Protein AF-A0A937VHX8-F1 (afdb_monomer)

Mean predicted aligned error: 10.2 Å

Sequence (309 aa):
MTTREVDSMDATPPLPEAQTERWYAAIAGRHSRRSFQERPLTPQERDAMAAHCRTFRPFPAVRTVLLPEAPESLFAHRRDDRPTMSAVGRAYMGIMGSYGRVTGAPAALAFAGLVAPGAADARPDATDPGADSSDTSRQSAPRPDGSDFAIEELIGYVGEAAVLEATALGLDTCWVAGFFSPGLTESLIGAGTGETVFAVSPLGHAADALSGKEKYVFQMGRPKKRLKLEHMALGLLNKDWPHWAVDGIRAVQTAPSATNRQPWRFRLDGDTVVLASNGPDSYGVSKRIDCGIAMLHFELGVRRAGRAG

Nearest PDB structures (foldseek):
  3to0-assembly1_A  TM=5.836E-01  e=1.567E-05  Mus musculus
  3tnz-assembly1_B  TM=5.425E-01  e=9.244E-06  Mus musculus
  5yak-assembly2_B  TM=6.053E-01  e=6.792E-05  Homo sapiens
  5yak-assembly3_E  TM=5.932E-01  e=5.696E-05  Homo sapiens
  1v5z-assembly1_A  TM=5.467E-01  e=3.360E-05  Aliivibrio fischeri

Foldseek 3Di:
DDDDDFADPVQFDFDPPVLLVLLLVLLVQADAFQAFALDFDDPVLQVLLQCLQVPVPRFPFKGKDKFSADDPQQQDDDPVCVVVAAPQRVVVVVVCVLVDGRPSQGIKIWIKGFADPPCVVVLPDLHDPPPQPPPPPPPPDQDPRRHNADRLLQSLQSVLSSSSSLSSVVKYKHKAQQGGDFVVVCVSRVPDVRMTTRIMMRIHHHDDDDDPVNVVSVVVVPDLDFDDLCQQEPCPVPDPDDPLQSQLSVLLRSFDFVVSPSQWHWYDDPPDIHIDGHDGAGSSRDRSSSNSRSVNSSQSRNVVVVDDD

Secondary structure (DSSP, 8-state):
--------GGGSPPPPHHHHHHHHHHHHH--B--BB-S-PPPHHHHHHHHHHHHH--S-TTEEEEEESS--HHHH---GGGTTTS-HHHHHHHHHHHHH---BS-SEEEEEEEE--TTTGGGS--TT-TT-----TT--PPPPTT---S-HHHHHHHHHHHHHHHHHHTT-EE--BSSSS-HHHHHHHTT--TTEEEEEEEEEEPBPSS--HHHHHHHHSSPP--PPPHHHHBTTTTTS---HHHHHHHHHHTT---GGG---EEEEEETTEEEEEE-S--BTTB-HHHHHHHHHHHHHHHHHHTT---

pLDDT: mean 78.45, std 21.73, range [27.62, 98.81]

Solvent-accessible surface area (backbone atoms only — not comparable to full-atom values): 17796 Å² total; per-residue (Å²): 137,82,82,76,83,76,89,71,75,78,80,54,78,79,75,52,66,73,57,36,54,47,37,50,61,15,58,80,73,57,57,82,48,43,49,26,34,81,48,73,71,52,69,69,59,47,50,52,51,44,47,47,36,70,68,67,58,82,46,87,49,41,49,47,44,70,35,82,66,39,60,70,62,43,51,48,73,58,85,79,54,57,85,80,45,27,76,61,46,54,55,49,51,60,52,39,70,75,70,58,70,69,41,45,37,27,17,26,38,39,28,29,32,61,43,61,89,77,50,76,81,58,57,68,52,70,70,59,92,76,77,72,78,77,63,87,74,66,76,70,72,84,43,99,69,74,55,92,68,55,67,46,23,50,40,16,29,56,42,42,52,52,52,28,49,36,30,59,74,69,32,36,31,27,93,38,59,73,60,55,40,49,71,61,49,31,60,75,70,64,55,55,93,50,42,45,59,64,33,35,24,49,30,32,46,58,41,82,78,53,61,76,69,49,41,52,55,54,70,68,41,72,76,84,78,60,72,54,68,66,75,32,26,62,53,53,89,80,44,92,69,56,67,38,59,53,38,8,53,58,42,29,53,73,51,73,36,75,95,65,63,66,40,56,34,35,38,76,56,89,95,44,78,45,82,43,80,53,83,78,67,55,80,81,37,61,58,45,26,36,44,12,30,33,50,46,32,22,50,34,22,21,43,74,59,73,42,84,125

Radius of gyration: 19.19 Å; Cα contacts (8 Å, |Δi|>4): 488; chains: 1; bounding box: 52×52×53 Å

Structure (mmCIF, N/CA/C/O backbone):
data_AF-A0A937VHX8-F1
#
_entry.id   AF-A0A937VHX8-F1
#
loop_
_atom_site.group_PDB
_atom_site.id
_atom_site.type_symbol
_atom_site.label_atom_id
_atom_site.label_alt_id
_atom_site.label_comp_id
_atom_site.label_asym_id
_atom_site.label_entity_id
_atom_site.label_seq_id
_atom_site.pdbx_PDB_ins_code
_atom_site.Cartn_x
_atom_site.Cartn_y
_atom_site.Cartn_z
_atom_site.occupancy
_atom_site.B_iso_or_equiv
_atom_site.auth_seq_id
_atom_site.auth_comp_id
_atom_site.auth_asym_id
_atom_site.auth_atom_id
_atom_site.pdbx_PDB_model_num
ATOM 1 N N . MET A 1 1 ? 31.302 -21.077 -6.907 1.00 33.97 1 MET A N 1
ATOM 2 C CA . MET A 1 1 ? 30.392 -20.171 -7.636 1.00 33.97 1 MET A CA 1
ATOM 3 C C . MET A 1 1 ? 28.991 -20.711 -7.424 1.00 33.97 1 MET A C 1
ATOM 5 O O . MET A 1 1 ? 28.597 -21.643 -8.104 1.00 33.97 1 MET A O 1
ATOM 9 N N . THR A 1 2 ? 28.309 -20.243 -6.385 1.00 29.09 2 THR A N 1
ATOM 10 C CA . THR A 1 2 ? 26.926 -20.621 -6.082 1.00 29.09 2 THR A CA 1
ATOM 11 C C . THR A 1 2 ? 26.018 -19.658 -6.832 1.00 29.09 2 THR A C 1
ATOM 13 O O . THR A 1 2 ? 25.990 -18.463 -6.541 1.00 29.09 2 THR A O 1
ATOM 16 N N . THR A 1 3 ? 25.347 -20.171 -7.856 1.00 29.20 3 THR A N 1
ATOM 17 C CA . THR A 1 3 ? 24.220 -19.533 -8.536 1.00 29.20 3 THR A CA 1
ATOM 18 C C . THR A 1 3 ? 23.161 -19.212 -7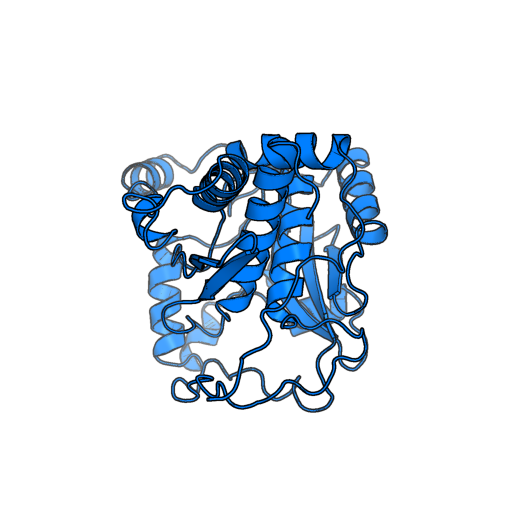.482 1.00 29.20 3 THR A C 1
ATOM 20 O O . THR A 1 3 ? 22.615 -20.118 -6.861 1.00 29.20 3 THR A O 1
ATOM 23 N N . ARG A 1 4 ? 22.923 -17.922 -7.219 1.00 30.38 4 ARG A N 1
ATOM 24 C CA . ARG A 1 4 ? 21.720 -17.481 -6.507 1.00 30.38 4 ARG A CA 1
ATOM 25 C C . ARG A 1 4 ? 20.572 -17.614 -7.500 1.00 30.38 4 ARG A C 1
ATOM 27 O O . ARG A 1 4 ? 20.628 -16.974 -8.549 1.00 30.38 4 ARG A O 1
ATOM 34 N N . GLU A 1 5 ? 19.605 -18.473 -7.197 1.00 29.34 5 GLU A N 1
ATOM 35 C CA . GLU A 1 5 ? 18.305 -18.445 -7.864 1.00 29.34 5 GLU A CA 1
ATOM 36 C C . GLU A 1 5 ? 17.735 -17.030 -7.748 1.00 29.34 5 GLU A C 1
ATOM 38 O O . GLU A 1 5 ? 17.866 -16.364 -6.720 1.00 29.34 5 GLU A O 1
ATOM 43 N N . VAL A 1 6 ? 17.244 -16.531 -8.875 1.00 41.12 6 VAL A N 1
ATOM 44 C CA . VAL A 1 6 ? 16.640 -15.212 -8.996 1.00 41.12 6 VAL A CA 1
ATOM 45 C C . VAL A 1 6 ? 15.144 -15.444 -8.856 1.00 41.12 6 VAL A C 1
ATOM 47 O O . VAL A 1 6 ? 14.545 -16.060 -9.734 1.00 41.12 6 VAL A O 1
ATOM 50 N N . ASP A 1 7 ? 14.576 -15.006 -7.735 1.00 45.84 7 ASP A N 1
ATOM 51 C CA . ASP A 1 7 ? 13.170 -15.225 -7.392 1.00 45.84 7 ASP A CA 1
ATOM 52 C C . ASP A 1 7 ? 12.254 -14.550 -8.432 1.00 45.84 7 ASP A C 1
ATOM 54 O O . ASP A 1 7 ? 12.391 -13.355 -8.715 1.00 45.84 7 ASP A O 1
ATOM 58 N N . SER A 1 8 ? 11.340 -15.322 -9.032 1.00 45.34 8 SER A N 1
ATOM 59 C CA . SER A 1 8 ? 10.423 -14.852 -10.080 1.00 45.34 8 SER A CA 1
ATOM 60 C C . SER A 1 8 ? 9.069 -14.422 -9.501 1.00 45.34 8 SER A C 1
ATOM 62 O O . SER A 1 8 ? 8.510 -15.086 -8.630 1.00 45.34 8 SER A O 1
ATOM 64 N N . MET A 1 9 ? 8.491 -13.337 -10.029 1.00 51.25 9 MET A N 1
ATOM 65 C CA . MET A 1 9 ? 7.124 -12.885 -9.715 1.00 51.25 9 MET A CA 1
ATOM 66 C C . MET A 1 9 ? 6.019 -13.720 -10.394 1.00 51.25 9 MET A C 1
ATOM 68 O O . MET A 1 9 ? 4.837 -13.424 -10.205 1.00 51.25 9 MET A O 1
ATOM 72 N N . ASP A 1 10 ? 6.369 -14.791 -11.117 1.00 48.59 10 ASP A N 1
ATOM 73 C CA . ASP A 1 10 ? 5.436 -15.649 -11.874 1.00 48.59 10 ASP A CA 1
ATOM 74 C C . ASP A 1 10 ? 4.334 -16.324 -11.024 1.00 48.59 10 ASP A C 1
ATOM 76 O O . ASP A 1 10 ? 3.374 -16.867 -11.570 1.00 48.59 10 ASP A O 1
ATOM 80 N N . ALA A 1 11 ? 4.429 -16.287 -9.690 1.00 46.34 11 ALA A N 1
ATOM 81 C CA . ALA A 1 11 ? 3.492 -16.944 -8.776 1.00 46.34 11 ALA A CA 1
ATOM 82 C C . ALA A 1 11 ? 2.259 -16.103 -8.369 1.00 46.34 11 ALA A C 1
ATOM 84 O O . ALA A 1 11 ? 1.382 -16.617 -7.672 1.00 46.34 11 ALA A O 1
ATOM 85 N N . THR A 1 12 ? 2.155 -14.829 -8.772 1.00 55.34 12 THR A N 1
ATOM 86 C CA . THR A 1 12 ? 0.995 -13.984 -8.414 1.00 55.34 12 THR A CA 1
ATOM 87 C C . THR A 1 12 ? -0.114 -14.125 -9.465 1.00 55.34 12 THR A C 1
ATOM 89 O O . THR A 1 12 ? 0.153 -13.898 -10.648 1.00 55.34 12 THR A O 1
ATOM 92 N N . PRO A 1 13 ? -1.371 -14.459 -9.096 1.00 57.22 13 PRO A N 1
ATOM 93 C CA . PRO A 1 13 ? -2.465 -14.501 -10.063 1.00 57.22 13 PRO A CA 1
ATOM 94 C C . PRO A 1 13 ? -2.593 -13.143 -10.772 1.00 57.22 13 PRO A C 1
ATOM 96 O O . PRO A 1 13 ? -2.468 -12.102 -10.119 1.00 57.22 13 PRO A O 1
ATOM 99 N N . PRO A 1 14 ? -2.820 -13.122 -12.098 1.00 67.44 14 PRO A N 1
ATOM 100 C CA . PRO A 1 14 ? -2.720 -11.893 -12.866 1.00 67.44 14 PRO A CA 1
ATOM 101 C C . PRO A 1 14 ? -3.737 -10.855 -12.386 1.00 67.44 14 PRO A C 1
ATOM 103 O O . PRO A 1 14 ? -4.936 -11.133 -12.319 1.00 67.44 14 PRO A O 1
ATOM 106 N N . LEU A 1 15 ? -3.258 -9.644 -12.084 1.00 82.81 15 LEU A N 1
ATOM 107 C CA . LEU A 1 15 ? -4.126 -8.498 -11.817 1.00 82.81 15 LEU A CA 1
ATOM 108 C C . LEU A 1 15 ? -5.018 -8.239 -13.046 1.00 82.81 15 LEU A C 1
ATOM 110 O O . LEU A 1 15 ? -4.479 -8.107 -14.150 1.00 82.81 15 LEU A O 1
ATOM 114 N N . PRO A 1 16 ? -6.355 -8.158 -12.889 1.00 86.50 16 PRO A N 1
ATOM 115 C CA . PRO A 1 16 ? -7.245 -7.819 -13.994 1.00 86.50 16 PRO A CA 1
ATOM 116 C C . PRO A 1 16 ? -6.880 -6.462 -14.602 1.00 86.50 16 PRO A C 1
ATOM 118 O O . PRO A 1 16 ? -6.621 -5.513 -13.865 1.00 86.50 16 PRO A O 1
ATOM 121 N N . GLU A 1 17 ? -6.938 -6.333 -15.928 1.00 87.94 17 GLU A N 1
ATOM 122 C CA . GLU A 1 17 ? -6.538 -5.110 -16.646 1.00 87.94 17 GLU A CA 1
ATOM 123 C C . GLU A 1 17 ? -7.247 -3.852 -16.118 1.00 87.94 17 GLU A C 1
ATOM 125 O O . GLU A 1 17 ? -6.605 -2.848 -15.815 1.00 87.94 17 GLU A O 1
ATOM 130 N N . ALA A 1 18 ? -8.563 -3.927 -15.895 1.00 89.94 18 ALA A N 1
ATOM 131 C CA . ALA A 1 18 ? -9.333 -2.819 -15.330 1.00 89.94 18 ALA A CA 1
ATOM 132 C C . ALA A 1 18 ? -8.849 -2.406 -13.924 1.00 89.94 18 ALA A C 1
ATOM 134 O O . ALA A 1 18 ? -8.887 -1.226 -13.572 1.00 89.94 18 ALA A O 1
ATOM 135 N N . GLN A 1 19 ? -8.382 -3.368 -13.122 1.00 92.56 19 GLN A N 1
ATOM 136 C CA . GLN A 1 19 ? -7.814 -3.111 -11.800 1.00 92.56 19 GLN A CA 1
ATOM 137 C C . GLN A 1 19 ? -6.429 -2.467 -11.918 1.00 92.56 19 GLN A C 1
ATOM 139 O O . GLN A 1 19 ? -6.148 -1.494 -11.217 1.00 92.56 19 GLN A O 1
ATOM 144 N N . THR A 1 20 ? -5.591 -2.974 -12.828 1.00 93.69 20 THR A N 1
ATOM 145 C CA . THR A 1 20 ? -4.276 -2.403 -13.140 1.00 93.69 20 THR A CA 1
ATOM 146 C C . THR A 1 20 ? -4.399 -0.943 -13.551 1.00 93.69 20 THR A C 1
ATOM 148 O O . THR A 1 20 ? -3.732 -0.095 -12.966 1.00 93.69 20 THR A O 1
ATOM 151 N N . GLU A 1 21 ? -5.282 -0.629 -14.497 1.00 94.38 21 GLU A N 1
ATOM 152 C CA . GLU A 1 21 ? -5.490 0.738 -14.977 1.00 94.38 21 GLU A CA 1
ATOM 153 C C . GLU A 1 21 ? -5.967 1.669 -13.857 1.00 94.38 21 GLU A C 1
ATOM 155 O O . GLU A 1 21 ? -5.430 2.768 -13.681 1.00 94.38 21 GLU A O 1
ATOM 160 N N . ARG A 1 22 ? -6.924 1.209 -13.038 1.00 96.31 22 ARG A N 1
ATOM 161 C CA . ARG A 1 22 ? -7.449 1.983 -11.907 1.00 96.31 22 ARG A CA 1
ATOM 162 C C . ARG A 1 22 ? -6.367 2.290 -10.869 1.00 96.31 22 ARG A C 1
ATOM 164 O O . ARG A 1 22 ? -6.239 3.438 -10.444 1.00 96.31 22 ARG A O 1
ATOM 171 N N . TRP A 1 23 ? -5.577 1.295 -10.465 1.00 97.62 23 TRP A N 1
ATOM 172 C CA . TRP A 1 23 ? -4.503 1.495 -9.487 1.00 97.62 23 TRP A CA 1
ATOM 173 C C . TRP A 1 23 ? -3.323 2.275 -10.049 1.00 97.62 23 TRP A C 1
ATOM 175 O O . TRP A 1 23 ? -2.788 3.133 -9.351 1.00 97.62 23 TRP A O 1
ATOM 185 N N . TYR A 1 24 ? -2.950 2.049 -11.309 1.00 96.81 24 TYR A N 1
ATOM 186 C CA . TYR A 1 24 ? -1.899 2.825 -11.956 1.00 96.81 24 TYR A CA 1
ATOM 187 C C . TYR A 1 24 ? -2.269 4.313 -12.019 1.00 96.81 24 TYR A C 1
ATOM 189 O O . TYR A 1 24 ? -1.451 5.167 -11.678 1.00 96.81 24 TYR A O 1
ATOM 197 N N . ALA A 1 25 ? -3.517 4.643 -12.373 1.00 96.44 25 ALA A N 1
ATOM 198 C CA . ALA A 1 25 ? -4.006 6.021 -12.340 1.00 96.44 25 ALA A CA 1
ATOM 199 C C . ALA A 1 25 ? -3.971 6.621 -10.919 1.00 96.44 25 ALA A C 1
ATOM 201 O O . ALA A 1 25 ? -3.610 7.788 -10.742 1.00 96.44 25 ALA A O 1
ATOM 202 N N . ALA A 1 26 ? -4.279 5.818 -9.896 1.00 97.25 26 ALA A N 1
ATOM 203 C CA . ALA A 1 26 ? -4.266 6.246 -8.499 1.00 97.25 26 ALA A CA 1
ATOM 204 C C . ALA A 1 26 ? -2.861 6.614 -7.978 1.00 97.25 26 ALA A C 1
ATOM 206 O O . ALA A 1 26 ? -2.750 7.458 -7.087 1.00 97.25 26 ALA A O 1
ATOM 207 N N . ILE A 1 27 ? -1.779 6.072 -8.561 1.00 96.25 27 ILE A N 1
ATOM 208 C CA . ILE A 1 27 ? -0.388 6.385 -8.169 1.00 96.25 27 ILE A CA 1
ATOM 209 C C . ILE A 1 27 ? -0.135 7.901 -8.131 1.00 96.25 27 ILE A C 1
ATOM 211 O O . ILE A 1 27 ? 0.526 8.395 -7.214 1.00 96.25 27 ILE A O 1
ATOM 215 N N . ALA A 1 28 ? -0.662 8.645 -9.110 1.00 91.25 28 ALA A N 1
ATOM 216 C CA . ALA A 1 28 ? -0.456 10.088 -9.219 1.00 91.25 28 ALA A CA 1
ATOM 217 C C . ALA A 1 28 ? -1.171 10.882 -8.111 1.00 91.25 28 ALA A C 1
ATOM 219 O O . ALA A 1 28 ? -0.640 11.892 -7.650 1.00 91.25 28 ALA A O 1
ATOM 220 N N . GLY A 1 29 ? -2.347 10.418 -7.674 1.00 88.31 29 GLY A N 1
ATOM 221 C CA . GLY A 1 29 ? -3.139 11.042 -6.608 1.00 88.31 29 GLY A CA 1
ATOM 222 C C . GLY A 1 29 ? -2.737 10.604 -5.198 1.00 88.31 29 GLY A C 1
ATOM 223 O O . GLY A 1 29 ? -3.117 11.244 -4.216 1.00 88.31 29 GLY A O 1
ATOM 224 N N . ARG A 1 30 ? -1.948 9.531 -5.066 1.00 93.56 30 ARG A N 1
ATOM 225 C CA . ARG A 1 30 ? -1.566 8.987 -3.762 1.00 93.56 30 ARG A CA 1
ATOM 226 C C . ARG A 1 30 ? -0.614 9.943 -3.046 1.00 93.56 30 ARG A C 1
ATOM 228 O O . ARG A 1 30 ? 0.541 10.151 -3.440 1.00 93.56 30 ARG A O 1
ATOM 235 N N . HIS A 1 31 ? -1.035 10.445 -1.890 1.00 89.56 31 HIS A N 1
ATOM 236 C CA . HIS A 1 31 ? -0.209 11.253 -0.997 1.00 89.56 31 HIS A CA 1
ATOM 237 C C . HIS A 1 31 ? -0.334 10.780 0.449 1.00 89.56 31 HIS A C 1
ATOM 239 O O . HIS A 1 31 ? -1.376 10.314 0.879 1.00 89.56 31 HIS A O 1
ATOM 245 N N . SER A 1 32 ? 0.752 10.903 1.217 1.00 90.56 32 SER A N 1
ATOM 246 C CA . SER A 1 32 ? 0.717 10.587 2.649 1.00 90.56 32 SER A CA 1
ATOM 247 C C . SER A 1 32 ? 0.035 11.733 3.397 1.00 90.56 32 SER A C 1
ATOM 249 O O . SER A 1 32 ? 0.613 12.822 3.472 1.00 90.56 32 SER A O 1
ATOM 251 N N . ARG A 1 33 ? -1.157 11.493 3.946 1.00 90.44 33 ARG A N 1
ATOM 252 C CA . ARG A 1 33 ? -1.920 12.444 4.767 1.00 90.44 33 ARG A CA 1
ATOM 253 C C . ARG A 1 33 ? -2.045 11.923 6.190 1.00 90.44 33 ARG A C 1
ATOM 255 O O . ARG A 1 33 ? -2.240 10.736 6.417 1.00 90.44 33 ARG A O 1
ATOM 262 N N . ARG A 1 34 ? -1.885 12.817 7.162 1.00 89.31 34 ARG A N 1
ATOM 263 C CA . ARG A 1 34 ? -1.928 12.472 8.592 1.00 89.31 34 ARG A CA 1
ATOM 264 C C . ARG A 1 34 ? -3.022 13.213 9.354 1.00 89.31 34 ARG A C 1
ATOM 266 O O . ARG A 1 34 ? -3.289 12.866 10.493 1.00 89.31 34 ARG A O 1
ATOM 273 N N . SER A 1 35 ? -3.689 14.170 8.721 1.00 89.31 35 SER A N 1
ATOM 274 C CA . SER A 1 35 ? -4.803 14.908 9.312 1.00 89.31 35 SER A CA 1
ATOM 275 C C . SER A 1 35 ? -6.051 14.655 8.488 1.00 89.31 35 SER A C 1
ATOM 277 O O . SER A 1 35 ? -6.055 14.907 7.281 1.00 89.31 35 SER A O 1
ATOM 279 N N . PHE A 1 36 ? -7.083 14.151 9.147 1.00 92.31 36 PHE A N 1
ATOM 280 C CA . PHE A 1 36 ? -8.319 13.693 8.534 1.00 92.31 36 PHE A CA 1
ATOM 281 C C . PHE A 1 36 ? -9.511 14.465 9.087 1.00 92.31 36 PHE A C 1
ATOM 283 O O . PHE A 1 36 ? -9.458 15.023 10.182 1.00 92.31 36 PHE A O 1
ATOM 290 N N . GLN A 1 37 ? -10.567 14.527 8.289 1.00 93.06 37 GLN A N 1
ATOM 291 C CA . GLN A 1 37 ? -11.879 14.965 8.726 1.00 93.06 37 GLN A CA 1
ATOM 292 C C . GLN A 1 37 ? -12.440 13.884 9.650 1.00 93.06 37 GLN A C 1
ATOM 294 O O . GLN A 1 37 ? -12.479 12.716 9.264 1.00 93.06 37 GLN A O 1
ATOM 299 N N . GLU A 1 38 ? -12.942 14.277 10.819 1.00 89.06 38 GLU A N 1
ATOM 300 C CA . GLU A 1 38 ? -13.616 13.390 11.782 1.00 89.06 38 GLU A CA 1
ATOM 301 C C . GLU A 1 38 ? -15.025 12.984 11.304 1.00 89.06 38 GLU A C 1
ATOM 303 O O . GLU A 1 38 ? -15.996 12.974 12.059 1.00 89.06 38 GLU A O 1
ATOM 308 N N . ARG A 1 39 ? -15.162 12.676 10.011 1.00 93.19 39 ARG A N 1
ATOM 309 C CA . ARG A 1 39 ? -16.389 12.156 9.413 1.00 93.19 39 ARG A CA 1
ATOM 310 C C . ARG A 1 39 ? -16.227 10.660 9.149 1.00 93.19 39 ARG A C 1
ATOM 312 O O . ARG A 1 39 ? -15.223 10.274 8.553 1.00 93.19 39 ARG A O 1
ATOM 319 N N . PRO A 1 40 ? -17.199 9.813 9.518 1.00 95.00 40 PRO A N 1
ATOM 320 C CA . PRO A 1 40 ? -17.159 8.399 9.170 1.00 95.00 40 PRO A CA 1
ATOM 321 C C . PRO A 1 40 ? -17.064 8.170 7.657 1.00 95.00 40 PRO A C 1
ATOM 323 O O . PRO A 1 40 ? -17.546 8.982 6.859 1.00 95.00 40 PRO A O 1
ATOM 326 N N . LEU A 1 41 ? -16.505 7.022 7.267 1.00 97.50 41 LEU A N 1
ATOM 327 C CA . LEU A 1 41 ? -16.622 6.539 5.893 1.00 97.50 41 LEU A CA 1
ATOM 328 C C . LEU A 1 41 ? -18.098 6.322 5.548 1.00 97.50 41 LEU A C 1
ATOM 330 O O . LEU A 1 41 ? -18.859 5.741 6.340 1.00 97.50 41 LEU A O 1
ATOM 334 N N . THR A 1 42 ? -18.484 6.742 4.345 1.00 98.06 42 THR A N 1
ATOM 335 C CA . THR A 1 42 ? -19.799 6.424 3.785 1.00 98.06 42 THR A CA 1
ATOM 336 C C . THR A 1 42 ? -19.966 4.901 3.672 1.00 98.06 42 THR A C 1
ATOM 338 O O . THR A 1 42 ? -18.968 4.173 3.597 1.00 98.06 42 THR A O 1
ATOM 341 N N . PRO A 1 43 ? -21.207 4.379 3.645 1.00 98.06 43 PRO A N 1
ATOM 342 C CA . PRO A 1 43 ? -21.439 2.947 3.456 1.00 98.06 43 PRO A CA 1
ATOM 343 C C . PRO A 1 43 ? -20.755 2.400 2.197 1.00 98.06 43 PRO A C 1
ATOM 345 O O . PRO A 1 43 ? -20.075 1.385 2.269 1.00 98.06 43 PRO A O 1
ATOM 348 N N . GLN A 1 44 ? -20.825 3.131 1.080 1.00 97.94 44 GLN A N 1
ATOM 349 C CA . GLN A 1 44 ? -20.202 2.728 -0.182 1.00 97.94 44 GLN A CA 1
ATOM 350 C C . GLN A 1 44 ? -18.672 2.610 -0.079 1.00 97.94 44 GLN A C 1
ATOM 352 O O . GLN A 1 44 ? -18.108 1.609 -0.513 1.00 97.94 44 GLN A O 1
ATOM 357 N N . GLU A 1 45 ? -17.996 3.602 0.508 1.00 98.31 45 GLU A N 1
ATOM 358 C CA . GLU A 1 45 ? -16.538 3.575 0.714 1.00 98.31 45 GLU A CA 1
ATOM 359 C C . GLU A 1 45 ? -16.123 2.412 1.620 1.00 98.31 45 GLU A C 1
ATOM 361 O O . GLU A 1 45 ? -15.165 1.692 1.335 1.00 98.31 45 GLU A O 1
ATOM 366 N N . ARG A 1 46 ? -16.869 2.213 2.711 1.00 98.25 46 ARG A N 1
ATOM 367 C CA . ARG A 1 46 ? -16.631 1.142 3.679 1.00 98.25 46 ARG A CA 1
ATOM 368 C C . ARG A 1 46 ? -16.806 -0.231 3.044 1.00 98.25 46 ARG A C 1
ATOM 370 O O . ARG A 1 46 ? -15.943 -1.086 3.220 1.00 98.25 46 ARG A O 1
ATOM 377 N N . ASP A 1 47 ? -17.889 -0.433 2.303 1.00 98.31 47 ASP A N 1
ATOM 378 C CA . ASP A 1 47 ? -18.204 -1.707 1.662 1.00 98.31 47 ASP A CA 1
ATOM 379 C C . ASP A 1 47 ? -17.200 -2.035 0.558 1.00 98.31 47 ASP A C 1
ATOM 381 O O . ASP A 1 47 ? -16.748 -3.178 0.477 1.00 98.31 47 ASP A O 1
ATOM 385 N N . ALA A 1 48 ? -16.787 -1.038 -0.231 1.00 98.06 48 ALA A N 1
ATOM 386 C CA . ALA A 1 48 ? -15.752 -1.197 -1.248 1.00 98.06 48 ALA A CA 1
ATOM 387 C C . ALA A 1 48 ? -14.400 -1.582 -0.626 1.00 98.06 48 ALA A C 1
ATOM 389 O O . ALA A 1 48 ? -13.798 -2.580 -1.027 1.00 98.06 48 ALA A O 1
ATOM 390 N N . MET A 1 49 ? -13.955 -0.872 0.417 1.00 98.44 49 MET A N 1
ATOM 391 C CA . MET A 1 49 ? -12.705 -1.206 1.110 1.00 98.44 49 MET A CA 1
ATOM 392 C C . MET A 1 49 ? -12.771 -2.558 1.821 1.00 98.44 49 MET A C 1
ATOM 394 O O . MET A 1 49 ? -11.801 -3.319 1.797 1.00 98.44 49 MET A O 1
ATOM 398 N N . ALA A 1 50 ? -13.909 -2.895 2.430 1.00 98.19 50 ALA A N 1
ATOM 399 C CA . ALA A 1 50 ? -14.114 -4.196 3.052 1.00 98.19 50 ALA A CA 1
ATOM 400 C C . ALA A 1 50 ? -14.123 -5.323 2.008 1.00 98.19 50 ALA A C 1
ATOM 402 O O . ALA A 1 50 ? -13.563 -6.389 2.262 1.00 98.19 50 ALA A O 1
ATOM 403 N N . ALA A 1 51 ? -14.728 -5.098 0.836 1.00 97.88 51 ALA A N 1
ATOM 404 C CA . ALA A 1 51 ? -14.703 -6.034 -0.280 1.00 97.88 51 ALA A CA 1
ATOM 405 C C . ALA A 1 51 ? -13.273 -6.257 -0.772 1.00 97.88 51 ALA A C 1
ATOM 407 O O . ALA A 1 51 ? -12.838 -7.404 -0.772 1.00 97.88 51 ALA A O 1
ATOM 408 N N . HIS A 1 52 ? -12.517 -5.188 -1.056 1.00 97.31 52 HIS A N 1
ATOM 409 C CA . HIS A 1 52 ? -11.100 -5.280 -1.428 1.00 97.31 52 HIS A CA 1
ATOM 410 C C . HIS A 1 52 ? -10.291 -6.065 -0.399 1.00 97.31 52 HIS A C 1
ATOM 412 O O . HIS A 1 52 ? -9.591 -7.012 -0.752 1.00 97.31 52 HIS A O 1
ATOM 418 N N . CYS A 1 53 ? -10.445 -5.734 0.888 1.00 97.62 53 CYS A N 1
ATOM 419 C CA . CYS A 1 53 ? -9.782 -6.469 1.956 1.00 97.62 53 CYS A CA 1
ATOM 420 C C . CYS A 1 53 ? -10.139 -7.958 1.907 1.00 97.62 53 CYS A C 1
ATOM 422 O O . CYS A 1 53 ? -9.254 -8.775 2.080 1.00 97.62 53 CYS A O 1
ATOM 424 N N . ARG A 1 54 ? -11.390 -8.353 1.652 1.00 96.00 54 ARG A N 1
ATOM 425 C CA . ARG A 1 54 ? -11.763 -9.777 1.583 1.00 96.00 54 ARG A CA 1
ATOM 426 C C . ARG A 1 54 ? -11.261 -10.482 0.323 1.00 96.00 54 ARG A C 1
ATOM 428 O O . ARG A 1 54 ? -10.880 -11.643 0.416 1.00 96.00 54 ARG A O 1
ATOM 435 N N . THR A 1 55 ? -11.302 -9.824 -0.833 1.00 94.19 55 THR A N 1
ATOM 436 C CA . THR A 1 55 ? -11.107 -10.479 -2.136 1.00 94.19 55 THR A CA 1
ATOM 437 C C . THR A 1 55 ? -9.678 -10.393 -2.652 1.00 94.19 55 THR A C 1
ATOM 439 O O . THR A 1 55 ? -9.239 -11.292 -3.364 1.00 94.19 55 THR A O 1
ATOM 442 N N . PHE A 1 56 ? -8.927 -9.346 -2.302 1.00 94.69 56 PHE A N 1
ATOM 443 C CA . PHE A 1 56 ? -7.530 -9.217 -2.699 1.00 94.69 56 PHE A CA 1
ATOM 444 C C . PHE A 1 56 ? -6.620 -9.948 -1.705 1.00 94.69 56 PHE A C 1
ATOM 446 O O . PHE A 1 56 ? -6.134 -9.393 -0.713 1.00 94.69 56 PHE A O 1
ATOM 453 N N . ARG A 1 57 ? -6.438 -11.247 -1.958 1.00 91.94 57 ARG A N 1
ATOM 454 C CA . ARG A 1 57 ? -5.636 -12.178 -1.150 1.00 91.94 57 ARG A CA 1
ATOM 455 C C . ARG A 1 57 ? -4.678 -12.986 -2.036 1.00 91.94 57 ARG A C 1
ATOM 457 O O . ARG A 1 57 ? -4.810 -14.204 -2.103 1.00 91.94 57 ARG A O 1
ATOM 464 N N . PRO A 1 58 ? -3.734 -12.329 -2.738 1.00 91.12 58 PRO A N 1
ATOM 465 C CA . PRO A 1 58 ? -2.795 -13.036 -3.611 1.00 91.12 58 PRO A CA 1
ATOM 466 C C . PRO A 1 58 ? -1.859 -13.976 -2.838 1.00 91.12 58 PRO A C 1
ATOM 468 O O . PRO A 1 58 ? -1.368 -14.939 -3.412 1.00 91.12 58 PRO A O 1
ATOM 471 N N . PHE A 1 59 ? -1.651 -13.726 -1.540 1.00 91.31 59 PHE A N 1
ATOM 472 C CA . PHE A 1 59 ? -0.784 -14.532 -0.689 1.00 91.31 59 PHE A CA 1
ATOM 473 C C . PHE A 1 59 ? -1.507 -14.939 0.602 1.00 91.31 59 PHE A C 1
ATOM 475 O O . PHE A 1 59 ? -1.935 -14.056 1.351 1.00 91.31 59 PHE A O 1
ATOM 482 N N . PRO A 1 60 ? -1.633 -16.244 0.901 1.00 89.62 60 PRO A N 1
ATOM 483 C CA . PRO A 1 60 ? -2.311 -16.725 2.104 1.00 89.62 60 PRO A CA 1
ATOM 484 C C . PRO A 1 60 ? -1.669 -16.276 3.423 1.00 89.62 60 PRO A C 1
ATOM 486 O O . PRO A 1 60 ? -2.377 -16.162 4.423 1.00 89.62 60 PRO A O 1
ATOM 489 N N . ALA A 1 61 ? -0.355 -16.017 3.452 1.00 91.06 61 ALA A N 1
ATOM 490 C CA . ALA A 1 61 ? 0.332 -15.641 4.687 1.00 91.06 61 ALA A CA 1
ATOM 491 C C . ALA A 1 61 ? 0.104 -14.192 5.127 1.00 91.06 61 ALA A C 1
ATOM 493 O O . ALA A 1 61 ? 0.510 -13.849 6.235 1.00 91.06 61 ALA A O 1
ATOM 494 N N . VAL A 1 62 ? -0.508 -13.331 4.308 1.00 94.62 62 VAL A N 1
ATOM 495 C CA . VAL A 1 62 ? -0.746 -11.925 4.666 1.00 94.62 62 VAL A CA 1
ATOM 496 C C . VAL A 1 62 ? -2.174 -11.489 4.384 1.00 94.62 62 VAL A C 1
ATOM 498 O O . VAL A 1 62 ? -2.848 -11.972 3.473 1.00 94.62 62 VAL A O 1
ATOM 501 N N . ARG A 1 63 ? -2.639 -10.508 5.154 1.00 96.19 63 ARG A N 1
ATOM 502 C CA . ARG A 1 63 ? -3.939 -9.888 4.946 1.00 96.19 63 ARG A CA 1
ATOM 503 C C . ARG A 1 63 ? -3.971 -8.418 5.329 1.00 96.19 63 ARG A C 1
ATOM 505 O O . ARG A 1 63 ? -3.380 -7.988 6.314 1.00 96.19 63 ARG A O 1
ATOM 512 N N . THR A 1 64 ? -4.780 -7.670 4.587 1.00 98.06 64 THR A N 1
ATOM 513 C CA . THR A 1 64 ? -5.262 -6.347 4.992 1.00 98.06 64 THR A CA 1
ATOM 514 C C . THR A 1 64 ? -6.630 -6.467 5.644 1.00 98.06 64 THR A C 1
ATOM 516 O O . THR A 1 64 ? -7.520 -7.132 5.104 1.00 98.06 64 THR A O 1
ATOM 519 N N . VAL A 1 65 ? -6.816 -5.802 6.779 1.00 98.38 65 VAL A N 1
ATOM 520 C CA . VAL A 1 65 ? -8.088 -5.746 7.507 1.00 98.38 65 VAL A CA 1
ATOM 521 C C . VAL A 1 65 ? -8.538 -4.295 7.623 1.00 98.38 65 VAL A C 1
ATOM 523 O O . VAL A 1 65 ? -7.760 -3.437 8.034 1.00 98.38 65 VAL A O 1
ATOM 526 N N . LEU A 1 66 ? -9.795 -4.024 7.270 1.00 98.56 66 LEU A N 1
ATOM 527 C CA . LEU A 1 66 ? -10.432 -2.735 7.522 1.00 98.56 66 LEU A CA 1
ATOM 528 C C . LEU A 1 66 ? -10.910 -2.676 8.975 1.00 98.56 66 LEU A C 1
ATOM 530 O O . LEU A 1 66 ? -11.723 -3.498 9.394 1.00 98.56 66 LEU A O 1
ATOM 534 N N . LEU A 1 67 ? -10.452 -1.664 9.702 1.00 97.81 67 LEU A N 1
ATOM 535 C CA . LEU A 1 67 ? -11.013 -1.216 10.969 1.00 97.81 67 LEU A CA 1
ATOM 536 C C . LEU A 1 67 ? -11.967 -0.051 10.662 1.00 97.81 67 LEU A C 1
ATOM 538 O O . LEU A 1 67 ? -11.492 1.052 10.382 1.00 97.81 67 LEU A O 1
ATOM 542 N N . PRO A 1 68 ? -13.296 -0.273 10.653 1.00 94.31 68 PRO A N 1
ATOM 543 C CA . PRO A 1 68 ? -14.266 0.750 10.250 1.00 94.31 68 PRO A CA 1
ATOM 544 C C . PRO A 1 68 ? -14.324 1.932 11.224 1.00 94.31 68 PRO A C 1
ATOM 546 O O . PRO A 1 68 ? -14.777 3.006 10.839 1.00 94.31 68 PRO A O 1
ATOM 549 N N . GLU A 1 69 ? -13.852 1.720 12.452 1.00 94.50 69 GLU A N 1
ATOM 550 C CA . GLU A 1 69 ? -13.686 2.725 13.493 1.00 94.50 69 GLU A CA 1
ATOM 551 C C . GLU A 1 69 ? -12.266 2.599 14.050 1.00 94.50 69 GLU A C 1
ATOM 553 O O . GLU A 1 69 ? -11.882 1.548 14.571 1.00 94.50 69 GLU A O 1
ATOM 558 N N . ALA A 1 70 ? -11.462 3.653 13.904 1.00 90.69 70 ALA A N 1
ATOM 559 C CA . ALA A 1 70 ? -10.107 3.691 14.442 1.00 90.69 70 ALA A CA 1
ATOM 560 C C . ALA A 1 70 ? -10.092 4.448 15.778 1.00 90.69 70 ALA A C 1
ATOM 562 O O . ALA A 1 70 ? -10.329 5.657 15.789 1.00 90.69 70 ALA A O 1
ATOM 563 N N . PRO A 1 71 ? -9.788 3.793 16.914 1.00 89.75 71 PRO A N 1
ATOM 564 C CA . PRO A 1 71 ? -9.647 4.518 18.168 1.00 89.75 71 PRO A CA 1
ATOM 565 C C . PRO A 1 71 ? -8.413 5.424 18.103 1.00 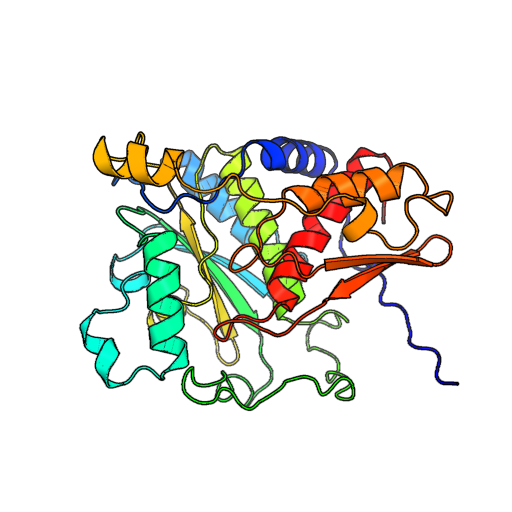89.75 71 PRO A C 1
ATOM 567 O O . PRO A 1 71 ? -7.369 5.020 17.592 1.00 89.75 71 PRO A O 1
ATOM 570 N N . GLU A 1 72 ? -8.486 6.629 18.676 1.00 81.44 72 GLU A N 1
ATOM 571 C CA . GLU A 1 72 ? -7.344 7.562 18.693 1.00 81.44 72 GLU A CA 1
ATOM 572 C C . GLU A 1 72 ? -6.081 6.928 19.294 1.00 81.44 72 GLU A C 1
ATOM 574 O O . GLU A 1 72 ? -4.960 7.191 18.852 1.00 81.44 72 GLU A O 1
ATOM 579 N N . SER A 1 73 ? -6.268 6.041 20.277 1.00 83.25 73 SER A N 1
ATOM 580 C CA . SER A 1 73 ? -5.199 5.293 20.937 1.00 83.25 73 SER A CA 1
ATOM 581 C C . SER A 1 73 ? -4.422 4.362 20.004 1.00 83.25 73 SER A C 1
ATOM 583 O O . SER A 1 73 ? -3.288 4.015 20.324 1.00 83.25 73 SER A O 1
ATOM 585 N N . LEU A 1 74 ? -4.974 3.996 18.842 1.00 86.06 74 LEU A N 1
ATOM 586 C CA . LEU A 1 74 ? -4.284 3.188 17.835 1.00 86.06 74 LEU A CA 1
ATOM 587 C C . LEU A 1 74 ? -3.049 3.913 17.297 1.00 86.06 74 LEU A C 1
ATOM 589 O O . LEU A 1 74 ? -1.999 3.294 17.143 1.00 86.06 74 LEU A O 1
ATOM 593 N N . PHE A 1 75 ? -3.160 5.225 17.067 1.00 84.19 75 PHE A N 1
ATOM 594 C CA . PHE A 1 75 ? -2.063 6.077 16.595 1.00 84.19 75 PHE A CA 1
ATOM 595 C C . PHE A 1 75 ? -1.416 6.905 17.712 1.00 84.19 75 PHE A C 1
ATOM 597 O O . PHE A 1 75 ? -0.440 7.626 17.476 1.00 84.19 75 PHE A O 1
ATOM 604 N N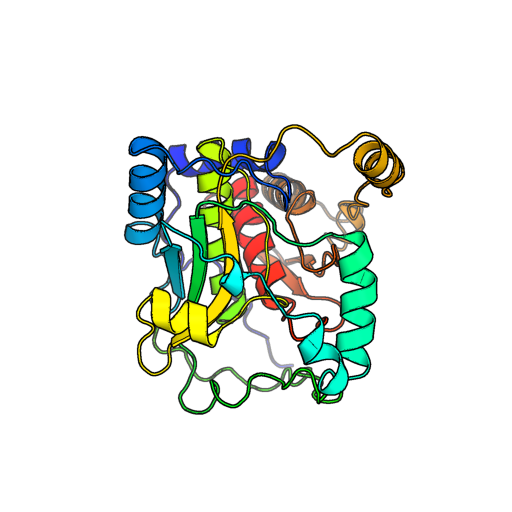 . ALA A 1 76 ? -1.953 6.837 18.931 1.00 66.44 76 ALA A N 1
ATOM 605 C CA . ALA A 1 76 ? -1.373 7.508 20.077 1.00 66.44 76 ALA A CA 1
ATOM 606 C C . ALA A 1 76 ? -0.257 6.649 20.677 1.00 66.44 76 ALA A C 1
ATOM 608 O O . ALA A 1 76 ? -0.502 5.773 21.499 1.00 66.44 76 ALA A O 1
ATOM 609 N N . HIS A 1 77 ? 0.991 6.979 20.358 1.00 57.72 77 HIS A N 1
ATOM 610 C CA . HIS A 1 77 ? 2.038 6.815 21.362 1.00 57.72 77 HIS A CA 1
ATOM 611 C C . HIS A 1 77 ? 1.996 8.001 22.314 1.00 57.72 77 HIS A C 1
ATOM 613 O O . HIS A 1 77 ? 1.991 9.168 21.894 1.00 57.72 77 HIS A O 1
ATOM 619 N N . ARG A 1 78 ? 1.914 7.703 23.614 1.00 45.62 78 ARG A N 1
ATOM 620 C CA . ARG A 1 78 ? 1.818 8.729 24.646 1.00 45.62 78 ARG A CA 1
ATOM 621 C C . ARG A 1 78 ? 3.169 9.420 24.767 1.00 45.62 78 ARG A C 1
ATOM 623 O O . ARG A 1 78 ? 4.230 8.803 24.738 1.00 45.62 78 ARG A O 1
ATOM 630 N N . ARG A 1 79 ? 3.137 10.735 24.999 1.00 39.22 79 ARG A N 1
ATOM 631 C CA . ARG A 1 79 ? 4.312 11.501 25.457 1.00 39.22 79 ARG A CA 1
ATOM 632 C C . ARG A 1 79 ? 4.947 10.883 26.717 1.00 39.22 79 ARG A C 1
ATOM 634 O O . ARG A 1 79 ? 6.095 11.217 27.009 1.00 39.22 79 ARG A O 1
ATOM 641 N N . ASP A 1 80 ? 4.210 10.035 27.424 1.00 38.88 80 ASP A N 1
ATOM 642 C CA . ASP A 1 80 ? 4.585 9.383 28.675 1.00 38.88 80 ASP A CA 1
ATOM 643 C C . ASP A 1 80 ? 5.410 8.101 28.471 1.00 38.88 80 ASP A C 1
ATOM 645 O O . ASP A 1 80 ? 6.053 7.666 29.415 1.00 38.88 80 ASP A O 1
ATOM 649 N N . ASP A 1 81 ? 5.507 7.571 27.243 1.00 44.50 81 ASP A N 1
ATOM 650 C CA . ASP A 1 81 ? 6.390 6.437 26.904 1.00 44.50 81 ASP A CA 1
ATOM 651 C C . ASP A 1 81 ? 7.848 6.898 26.654 1.00 44.50 81 ASP A C 1
ATOM 653 O O . ASP A 1 81 ? 8.776 6.107 26.502 1.00 44.50 81 ASP A O 1
ATOM 657 N N . ARG A 1 82 ? 8.098 8.218 26.635 1.00 47.06 82 ARG A N 1
ATOM 658 C CA . ARG A 1 82 ? 9.433 8.817 26.420 1.00 47.06 82 ARG A CA 1
ATOM 659 C C . ARG A 1 82 ? 10.529 8.399 27.419 1.00 47.06 82 ARG A C 1
ATOM 661 O O . ARG A 1 82 ? 11.682 8.366 26.983 1.00 47.06 82 ARG A O 1
ATOM 668 N N . PRO A 1 83 ? 10.248 8.133 28.710 1.00 40.97 83 PRO A N 1
ATOM 669 C CA . PRO A 1 83 ? 11.267 7.702 29.668 1.00 40.97 83 PRO A CA 1
ATOM 670 C C . PRO A 1 83 ? 11.781 6.282 29.404 1.00 40.97 83 PRO A C 1
ATOM 672 O O . PRO A 1 83 ? 12.931 5.997 29.722 1.00 40.97 83 PRO A O 1
ATOM 675 N N . THR A 1 84 ? 10.955 5.411 28.814 1.00 45.91 84 THR A N 1
ATOM 676 C CA . THR A 1 84 ? 11.300 4.015 28.494 1.00 45.91 84 THR A CA 1
ATOM 677 C C . THR A 1 84 ? 11.820 3.848 27.064 1.00 45.91 84 THR A C 1
ATOM 679 O O . THR A 1 84 ? 12.425 2.829 26.745 1.00 45.91 84 THR A O 1
ATOM 682 N N . MET A 1 85 ? 11.653 4.858 26.200 1.00 49.16 85 MET A N 1
ATOM 683 C CA . MET A 1 85 ? 12.204 4.849 24.844 1.00 49.16 85 MET A CA 1
ATOM 684 C C . MET A 1 85 ? 13.734 4.881 24.835 1.00 49.16 85 MET A C 1
ATOM 686 O O . MET A 1 85 ? 14.372 5.709 25.492 1.00 49.16 85 MET A O 1
ATOM 690 N N . SER A 1 86 ? 14.320 4.065 23.966 1.00 53.25 86 SER A N 1
ATOM 691 C CA . SER A 1 86 ? 15.745 4.104 23.646 1.00 53.25 86 SER A CA 1
ATOM 692 C C . SER A 1 86 ? 16.178 5.453 23.057 1.00 53.25 86 SER A C 1
ATOM 694 O O . SER A 1 86 ? 15.365 6.262 22.591 1.00 53.25 86 SER A O 1
ATOM 696 N N . ALA A 1 87 ? 17.488 5.707 23.029 1.00 52.97 87 ALA A N 1
ATOM 697 C CA . ALA A 1 87 ? 18.042 6.897 22.379 1.00 52.97 87 ALA A CA 1
ATOM 698 C C . ALA A 1 87 ? 17.627 7.006 20.895 1.00 52.97 87 ALA A C 1
ATOM 700 O O . ALA A 1 87 ? 17.355 8.105 20.410 1.00 52.97 87 ALA A O 1
ATOM 701 N N . VAL A 1 88 ? 17.494 5.867 20.207 1.00 51.88 88 VAL A N 1
ATOM 702 C CA . VAL A 1 88 ? 17.026 5.777 18.816 1.00 51.88 88 VAL A CA 1
ATOM 703 C C . VAL A 1 88 ? 15.538 6.108 18.712 1.00 51.88 88 VAL A C 1
ATOM 705 O O . VAL A 1 88 ? 15.147 6.884 17.840 1.00 51.88 88 VAL A O 1
ATOM 708 N N . GLY A 1 89 ? 14.718 5.614 19.643 1.00 54.38 89 GLY A N 1
ATOM 709 C CA . GLY A 1 89 ? 13.301 5.968 19.740 1.00 54.38 89 GLY A CA 1
ATOM 710 C C . GLY A 1 89 ? 13.080 7.475 19.931 1.00 54.38 89 GLY A C 1
ATOM 711 O O . GLY A 1 89 ? 12.233 8.079 19.268 1.00 54.38 89 GLY A O 1
ATOM 712 N N . ARG A 1 90 ? 13.912 8.125 20.757 1.00 55.03 90 ARG A N 1
ATOM 713 C CA . ARG A 1 90 ? 13.891 9.589 20.935 1.00 55.03 90 ARG A CA 1
ATOM 714 C C . ARG A 1 90 ? 14.327 10.348 19.676 1.00 55.03 90 ARG A C 1
ATOM 716 O O . ARG A 1 90 ? 13.705 11.354 19.334 1.00 55.03 90 ARG A O 1
ATOM 723 N N . ALA A 1 91 ? 15.345 9.867 18.961 1.00 55.56 91 ALA A N 1
ATOM 724 C CA . ALA A 1 91 ? 15.770 10.450 17.687 1.00 55.56 91 ALA A CA 1
ATOM 725 C C . ALA A 1 91 ? 14.688 10.311 16.597 1.00 55.56 91 ALA A C 1
ATOM 727 O O . ALA A 1 91 ? 14.438 11.259 15.847 1.00 55.56 91 ALA A O 1
ATOM 728 N N . TYR A 1 92 ? 13.982 9.174 16.552 1.00 54.22 92 TYR A N 1
ATOM 729 C CA . TYR A 1 92 ? 12.874 8.958 15.618 1.00 54.22 92 TYR A CA 1
ATOM 730 C C . TYR A 1 92 ? 11.696 9.895 15.881 1.00 54.22 92 TYR A C 1
ATOM 732 O O . TYR A 1 92 ? 11.121 10.439 14.941 1.00 54.22 92 TYR A O 1
ATOM 740 N N . MET A 1 93 ? 11.388 10.167 17.153 1.00 55.34 93 MET A N 1
ATOM 741 C CA . MET A 1 93 ? 10.396 11.173 17.542 1.00 55.34 93 MET A CA 1
ATOM 742 C C . MET A 1 93 ? 10.778 12.586 17.081 1.00 55.34 93 MET A C 1
ATOM 744 O O . MET A 1 93 ? 9.901 13.354 16.686 1.00 55.34 93 MET A O 1
ATOM 748 N N . GLY A 1 94 ? 12.072 12.928 17.063 1.00 51.19 94 GLY A N 1
ATOM 749 C CA . GLY A 1 94 ? 12.559 14.185 16.483 1.00 51.19 94 GLY A CA 1
ATOM 750 C C . GLY A 1 94 ? 12.236 14.314 14.989 1.00 51.19 94 GLY A C 1
ATOM 751 O O . GLY A 1 94 ? 11.815 15.376 14.533 1.00 51.19 94 GLY A O 1
ATOM 752 N N . ILE A 1 95 ? 12.331 13.214 14.236 1.00 53.75 95 ILE A N 1
ATOM 753 C CA . ILE A 1 95 ? 11.928 13.151 12.823 1.00 53.75 95 ILE A CA 1
ATOM 754 C C . ILE A 1 95 ? 10.403 13.082 12.684 1.00 53.75 95 ILE A C 1
ATOM 756 O O . ILE A 1 95 ? 9.854 13.705 11.780 1.00 53.75 95 ILE A O 1
ATOM 760 N N . MET A 1 96 ? 9.679 12.424 13.591 1.00 49.09 96 MET A N 1
ATOM 761 C CA . MET A 1 96 ? 8.214 12.478 13.633 1.00 49.09 96 MET A CA 1
ATOM 762 C C . MET A 1 96 ? 7.713 13.914 13.834 1.00 49.09 96 MET A C 1
ATOM 764 O O . MET A 1 96 ? 6.709 14.287 13.237 1.00 49.09 96 MET A O 1
ATOM 768 N N . GLY A 1 97 ? 8.450 14.751 14.572 1.00 48.19 97 GLY A N 1
ATOM 769 C CA . GLY A 1 97 ? 8.209 16.195 14.637 1.00 48.19 97 GLY A CA 1
ATOM 770 C C . GLY A 1 97 ? 8.160 16.875 13.259 1.00 48.19 97 GLY A C 1
ATOM 771 O O . GLY A 1 97 ? 7.420 17.837 13.090 1.00 48.19 97 GLY A O 1
ATOM 772 N N . SER A 1 98 ? 8.875 16.339 12.260 1.00 47.22 98 SER A N 1
ATOM 773 C CA . SER A 1 98 ? 8.837 16.806 10.864 1.00 47.22 98 SER A CA 1
ATOM 774 C C . SER A 1 98 ? 7.724 16.183 10.005 1.00 47.22 98 SER A C 1
ATOM 776 O O . SER A 1 98 ? 7.352 16.769 8.992 1.00 47.22 98 SER A O 1
ATOM 778 N N . TYR A 1 99 ? 7.170 15.027 10.401 1.00 54.62 99 TYR A N 1
ATOM 779 C CA . TYR A 1 99 ? 6.084 14.341 9.679 1.00 54.62 99 TYR A CA 1
ATOM 780 C C . TYR A 1 99 ? 4.688 14.542 10.303 1.00 54.62 99 TYR A C 1
ATOM 782 O O . TYR A 1 99 ? 3.697 14.352 9.605 1.00 54.62 99 TYR A O 1
ATOM 790 N N . GLY A 1 100 ? 4.583 14.930 11.577 1.00 63.81 100 GLY A N 1
ATOM 791 C CA . GLY A 1 100 ? 3.321 15.144 12.297 1.00 63.81 100 GLY A CA 1
ATOM 792 C C . GLY A 1 100 ? 2.669 13.865 12.848 1.00 63.81 100 GLY A C 1
ATOM 793 O O . GLY A 1 100 ? 2.976 12.747 12.421 1.00 63.81 100 GLY A O 1
ATOM 794 N N . ARG A 1 101 ? 1.762 14.031 13.822 1.00 77.62 101 ARG A N 1
ATOM 795 C CA . ARG A 1 101 ? 0.918 12.950 14.372 1.00 77.62 101 ARG A CA 1
ATOM 796 C C . ARG A 1 101 ? -0.246 12.644 13.430 1.00 77.62 101 ARG A C 1
ATOM 798 O O . ARG A 1 101 ? -0.652 13.520 12.673 1.00 77.62 101 ARG A O 1
ATOM 805 N N . VAL A 1 102 ? -0.784 11.427 13.509 1.00 85.38 102 VAL A N 1
ATOM 806 C CA . VAL A 1 102 ? -2.074 11.106 12.885 1.00 85.38 102 VAL A CA 1
ATOM 807 C C . VAL A 1 102 ? -3.198 11.671 13.757 1.00 85.38 102 VAL A C 1
ATOM 809 O O . VAL A 1 102 ? -3.173 11.476 14.970 1.00 85.38 102 VAL A O 1
ATOM 812 N N . THR A 1 103 ? -4.152 12.383 13.161 1.00 87.44 103 THR A N 1
ATOM 813 C CA . THR A 1 103 ? -5.274 13.027 13.863 1.00 87.44 103 THR A CA 1
ATOM 814 C C . THR A 1 103 ? -6.568 12.909 13.065 1.00 87.44 103 THR A C 1
ATOM 816 O O . THR A 1 103 ? -6.551 13.097 11.846 1.00 87.44 103 THR A O 1
ATOM 819 N N . GLY A 1 104 ? -7.682 12.659 13.757 1.00 89.88 104 GLY A N 1
ATOM 820 C CA . GLY A 1 104 ? -9.033 12.692 13.188 1.00 89.88 104 GLY A CA 1
ATOM 821 C C . GLY A 1 104 ? -9.359 11.574 12.194 1.00 89.88 104 GLY A C 1
ATOM 822 O O . GLY A 1 104 ? -10.317 11.700 11.440 1.00 89.88 104 GLY A O 1
ATOM 823 N N . ALA A 1 105 ? -8.546 10.512 12.130 1.00 94.75 105 ALA A N 1
ATOM 824 C CA . ALA A 1 105 ? -8.767 9.400 11.208 1.00 94.75 105 ALA A CA 1
ATOM 825 C C . ALA A 1 105 ? -10.005 8.593 11.643 1.00 94.75 105 ALA A C 1
ATOM 827 O O . ALA A 1 105 ? -9.969 8.008 12.725 1.00 94.75 105 ALA A O 1
ATOM 828 N N . PRO A 1 106 ? -11.079 8.530 10.833 1.00 96.44 106 PRO A N 1
ATOM 829 C CA . PRO A 1 106 ? -12.305 7.825 11.211 1.00 96.44 106 PRO A CA 1
ATOM 830 C C . PRO A 1 106 ? -12.148 6.301 11.162 1.00 96.44 106 PRO A C 1
ATOM 832 O O . PRO A 1 106 ? -12.810 5.586 11.907 1.00 96.44 106 PRO A O 1
ATOM 835 N N . ALA A 1 107 ? -11.275 5.802 10.288 1.00 98.06 107 ALA A N 1
ATOM 836 C CA . ALA A 1 107 ? -11.038 4.386 10.056 1.00 98.06 107 ALA A CA 1
ATOM 837 C C . ALA A 1 107 ? -9.535 4.109 9.917 1.00 98.06 107 ALA A C 1
ATOM 839 O O . ALA A 1 107 ? -8.706 5.024 9.840 1.00 98.06 107 ALA A O 1
ATOM 840 N N . ALA A 1 108 ? -9.171 2.831 9.872 1.00 98.25 108 ALA A N 1
ATOM 841 C CA . ALA A 1 108 ? -7.806 2.405 9.606 1.00 98.25 108 ALA A CA 1
ATOM 842 C C . ALA A 1 108 ? -7.766 1.101 8.804 1.00 98.25 108 ALA A C 1
ATOM 844 O O . ALA A 1 108 ? -8.705 0.311 8.797 1.00 98.25 108 ALA A O 1
ATOM 845 N N . LEU A 1 109 ? -6.642 0.863 8.145 1.00 98.69 109 LEU A N 1
ATOM 846 C CA . LEU A 1 109 ? -6.256 -0.418 7.578 1.00 98.69 109 LEU A CA 1
ATOM 847 C C . LEU A 1 109 ? -5.153 -1.006 8.453 1.00 98.69 109 LEU A C 1
ATOM 849 O O . LEU A 1 109 ? -4.219 -0.296 8.821 1.00 98.69 109 LEU A O 1
ATOM 853 N N . ALA A 1 110 ? -5.244 -2.291 8.764 1.00 98.19 110 ALA A N 1
ATOM 854 C CA . ALA A 1 110 ? -4.187 -3.039 9.428 1.00 98.19 110 ALA A CA 1
ATOM 855 C C . ALA A 1 110 ? -3.579 -4.044 8.451 1.00 98.19 110 ALA A C 1
ATOM 857 O O . ALA A 1 110 ? -4.310 -4.725 7.728 1.00 98.19 110 ALA A O 1
ATOM 858 N N . PHE A 1 111 ? -2.252 -4.140 8.439 1.00 98.12 111 PHE A N 1
ATOM 859 C CA . PHE A 1 111 ? -1.503 -5.055 7.586 1.00 98.12 111 PHE A CA 1
ATOM 860 C C . PHE A 1 111 ? -0.874 -6.137 8.461 1.00 98.12 111 PHE A C 1
ATOM 862 O O . PHE A 1 111 ? 0.079 -5.880 9.203 1.00 98.12 111 PHE A O 1
ATOM 869 N N . ALA A 1 112 ? -1.456 -7.332 8.404 1.00 96.12 112 ALA A N 1
ATOM 870 C CA . ALA A 1 112 ? -1.111 -8.458 9.257 1.00 96.12 112 ALA A CA 1
ATOM 871 C C . ALA A 1 112 ? -0.545 -9.621 8.443 1.00 96.12 112 ALA A C 1
ATOM 873 O O . ALA A 1 112 ? -0.884 -9.794 7.269 1.00 96.12 112 ALA A O 1
ATOM 874 N N . GLY A 1 113 ? 0.323 -10.412 9.065 1.00 93.88 113 GLY A N 1
ATOM 875 C CA . GLY A 1 113 ? 0.926 -11.573 8.428 1.00 93.88 113 GLY A CA 1
ATOM 876 C C . GLY A 1 113 ? 1.324 -12.659 9.413 1.00 93.88 113 GLY A C 1
ATOM 877 O O . GLY A 1 113 ? 1.540 -12.393 10.598 1.00 93.88 113 GLY A O 1
ATOM 878 N N . LEU A 1 114 ? 1.419 -13.882 8.901 1.00 91.25 114 LEU A N 1
ATOM 879 C CA . LEU A 1 114 ? 1.865 -15.051 9.643 1.00 91.25 114 LEU A CA 1
ATOM 880 C C . LEU A 1 114 ? 3.380 -14.999 9.850 1.00 91.25 114 LEU A C 1
ATOM 882 O O . LEU A 1 114 ? 4.153 -14.831 8.906 1.00 91.25 114 LEU A O 1
ATOM 886 N N . VAL A 1 115 ? 3.801 -15.194 11.091 1.00 82.94 115 VAL A N 1
ATOM 887 C CA . VAL A 1 115 ? 5.196 -15.330 11.497 1.00 82.94 115 VAL A CA 1
ATOM 888 C C . VAL A 1 115 ? 5.443 -16.729 12.039 1.00 82.94 115 VAL A C 1
ATOM 890 O O . VAL A 1 115 ? 4.566 -17.352 12.639 1.00 82.94 115 VAL A O 1
ATOM 893 N N . ALA A 1 116 ? 6.654 -17.240 11.816 1.00 67.69 116 ALA A N 1
ATOM 894 C CA . ALA A 1 116 ? 7.046 -18.533 12.357 1.00 67.69 116 ALA A CA 1
ATOM 895 C C . ALA A 1 116 ? 6.917 -18.537 13.898 1.00 67.69 116 ALA A C 1
ATOM 897 O O . ALA A 1 116 ? 7.178 -17.508 14.537 1.00 67.69 116 ALA A O 1
ATOM 898 N N . PRO A 1 117 ? 6.547 -19.674 14.515 1.00 55.00 117 PRO A N 1
ATOM 899 C CA . PRO A 1 117 ? 6.503 -19.798 15.970 1.00 55.00 117 PRO A CA 1
ATOM 900 C C . PRO A 1 117 ? 7.832 -19.352 16.604 1.00 55.00 117 PRO A C 1
ATOM 902 O O . PRO A 1 117 ? 8.897 -19.796 16.182 1.00 55.00 117 PRO A O 1
ATOM 905 N N . GLY A 1 118 ? 7.774 -18.448 17.590 1.00 49.03 118 GLY A N 1
ATOM 906 C CA . GLY A 1 118 ? 8.951 -17.879 18.265 1.00 49.03 118 GLY A CA 1
ATOM 907 C C . GLY A 1 118 ? 9.568 -16.632 17.609 1.00 49.03 118 GLY A C 1
ATOM 908 O O . GLY A 1 118 ? 10.421 -15.996 18.219 1.00 49.03 118 GLY A O 1
ATOM 909 N N . ALA A 1 119 ? 9.127 -16.228 16.410 1.00 50.75 119 ALA A N 1
ATOM 910 C CA . ALA A 1 119 ? 9.545 -14.964 15.787 1.00 50.75 119 ALA A CA 1
ATOM 911 C C . ALA A 1 119 ? 8.696 -13.758 16.238 1.00 50.75 119 ALA A C 1
ATOM 913 O O . ALA A 1 119 ? 9.166 -12.624 16.189 1.00 50.75 119 ALA A O 1
ATOM 914 N N . ALA A 1 120 ? 7.467 -13.993 16.718 1.00 41.66 120 ALA A N 1
ATOM 915 C CA . ALA A 1 120 ? 6.596 -12.952 17.278 1.00 41.66 120 ALA A CA 1
ATOM 916 C C . ALA A 1 120 ? 7.208 -12.270 18.520 1.00 41.66 120 ALA A C 1
ATOM 918 O O . ALA A 1 120 ? 7.048 -11.062 18.694 1.00 41.66 120 ALA A O 1
ATOM 919 N N . ASP A 1 121 ? 7.964 -13.032 19.318 1.00 36.25 121 ASP A N 1
ATOM 920 C CA . ASP A 1 121 ? 8.688 -12.557 20.507 1.00 36.25 121 ASP A CA 1
ATOM 921 C C . ASP A 1 121 ? 10.023 -11.874 20.155 1.00 36.25 121 ASP A C 1
ATOM 923 O O . ASP A 1 121 ? 10.638 -11.224 20.996 1.00 36.25 121 ASP A O 1
ATOM 927 N N . ALA A 1 122 ? 10.463 -12.002 18.898 1.00 37.19 122 ALA A N 1
ATOM 928 C CA . ALA A 1 122 ? 11.699 -11.446 18.360 1.00 37.19 122 ALA A CA 1
ATOM 929 C C . ALA A 1 122 ? 11.450 -10.192 17.509 1.00 37.19 122 ALA A C 1
ATOM 931 O O . ALA A 1 122 ? 12.229 -9.890 16.600 1.00 37.19 122 ALA A O 1
ATOM 932 N N . ARG A 1 123 ? 10.379 -9.430 17.787 1.00 42.72 123 ARG A N 1
ATOM 933 C CA . ARG A 1 123 ? 10.372 -8.034 17.333 1.00 42.72 123 ARG A CA 1
ATOM 934 C C . ARG A 1 123 ? 11.625 -7.394 17.915 1.00 42.72 123 ARG A C 1
ATOM 936 O O . ARG A 1 123 ? 11.831 -7.543 19.120 1.00 42.72 123 ARG A O 1
ATOM 943 N N . PRO A 1 124 ? 12.462 -6.716 17.111 1.00 35.25 124 PRO A N 1
ATOM 944 C CA . PRO A 1 124 ? 13.530 -5.930 17.685 1.00 35.25 124 PRO A CA 1
ATOM 945 C C . PRO A 1 124 ? 12.846 -4.963 18.638 1.00 35.25 124 PRO A C 1
ATOM 947 O O . PRO A 1 124 ? 12.055 -4.112 18.215 1.00 35.25 124 PRO A O 1
ATOM 950 N N . ASP A 1 125 ? 13.081 -5.160 19.933 1.00 33.66 125 ASP A N 1
ATOM 951 C CA . ASP A 1 125 ? 12.724 -4.156 20.904 1.00 33.66 125 ASP A CA 1
ATOM 952 C C . ASP A 1 125 ? 13.348 -2.867 20.368 1.00 33.66 125 ASP A C 1
ATOM 954 O O . ASP A 1 125 ? 14.509 -2.847 19.943 1.00 33.66 125 ASP A O 1
ATOM 958 N N . ALA A 1 126 ? 12.582 -1.780 20.336 1.00 38.38 126 ALA A N 1
ATOM 959 C CA . ALA A 1 126 ? 13.099 -0.494 19.886 1.00 38.38 126 ALA A CA 1
ATOM 960 C C . ALA A 1 126 ? 14.306 -0.032 20.742 1.00 38.38 126 ALA A C 1
ATOM 962 O O . ALA A 1 126 ? 14.870 1.035 20.483 1.00 38.38 126 ALA A O 1
ATOM 963 N N . THR A 1 127 ? 14.682 -0.810 21.766 1.00 34.50 127 THR A N 1
ATOM 964 C CA . THR A 1 127 ? 15.827 -0.707 22.669 1.00 34.50 127 THR A CA 1
ATOM 965 C C . THR A 1 127 ? 17.127 -1.383 22.218 1.00 34.50 127 THR A C 1
ATOM 967 O O . THR A 1 127 ? 18.157 -0.974 22.754 1.00 34.50 127 THR A O 1
ATOM 970 N N . ASP A 1 128 ? 17.147 -2.289 21.227 1.00 35.12 128 ASP A N 1
ATOM 971 C CA . ASP A 1 128 ? 18.390 -2.939 20.763 1.00 35.12 128 ASP A CA 1
ATOM 972 C C . ASP A 1 128 ? 18.767 -2.548 19.315 1.00 35.12 128 ASP A C 1
ATOM 974 O O . ASP A 1 128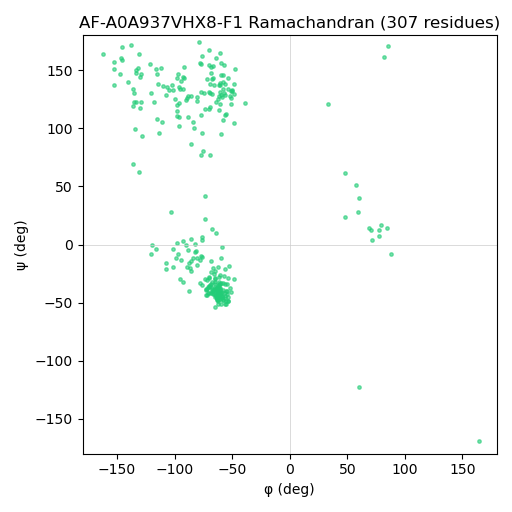 ? 18.261 -3.115 18.345 1.00 35.12 128 ASP A O 1
ATOM 978 N N . PRO A 1 129 ? 19.657 -1.554 19.130 1.00 38.53 129 PRO A N 1
ATOM 979 C CA . PRO A 1 129 ? 20.052 -1.053 17.818 1.00 38.53 129 PRO A CA 1
ATOM 980 C C . PRO A 1 129 ? 21.197 -1.855 17.171 1.00 38.53 129 PRO A C 1
ATOM 982 O O . PRO A 1 129 ? 21.703 -1.428 16.133 1.00 38.53 129 PRO A O 1
ATOM 985 N N . GLY A 1 130 ? 21.654 -2.953 17.789 1.00 31.56 130 GLY A N 1
ATOM 986 C CA . GLY A 1 130 ? 22.832 -3.713 17.357 1.00 31.56 130 GLY A CA 1
ATOM 987 C C . GLY A 1 130 ? 22.544 -4.965 16.527 1.00 31.56 130 GLY A C 1
ATOM 988 O O . GLY A 1 130 ? 23.473 -5.513 15.933 1.00 31.56 130 GLY A O 1
ATOM 989 N N . ALA A 1 131 ? 21.290 -5.415 16.450 1.00 35.09 131 ALA A N 1
ATOM 990 C CA . ALA A 1 131 ? 20.918 -6.555 15.619 1.00 35.09 131 ALA A CA 1
ATOM 991 C C . ALA A 1 131 ? 20.839 -6.129 14.145 1.00 35.09 131 ALA A C 1
ATOM 993 O O . ALA A 1 131 ? 19.768 -5.905 13.581 1.00 35.09 131 ALA A O 1
ATOM 994 N N . ASP A 1 132 ? 22.005 -5.989 13.521 1.00 33.84 132 ASP A N 1
ATOM 995 C CA . ASP A 1 132 ? 22.118 -5.990 12.073 1.00 33.84 132 ASP A CA 1
ATOM 996 C C . ASP A 1 132 ? 21.550 -7.323 11.564 1.00 33.84 132 ASP A C 1
ATOM 998 O O . ASP A 1 132 ? 22.152 -8.383 11.730 1.00 33.84 132 ASP A O 1
ATOM 1002 N N . SER A 1 133 ? 20.363 -7.290 10.958 1.00 40.28 133 SER A N 1
ATOM 1003 C CA . SER A 1 133 ? 19.778 -8.440 10.262 1.00 40.28 133 SER A CA 1
ATOM 1004 C C . SER A 1 133 ? 20.477 -8.714 8.921 1.00 40.28 133 SER A C 1
ATOM 1006 O O . SER A 1 133 ? 19.912 -9.373 8.048 1.00 40.28 133 SER A O 1
ATOM 1008 N N . SER A 1 134 ? 21.726 -8.256 8.749 1.00 33.91 134 SER A N 1
ATOM 1009 C CA . SER A 1 134 ? 22.603 -8.539 7.604 1.00 33.91 134 SER A CA 1
ATOM 1010 C C . SER A 1 134 ? 22.997 -10.006 7.454 1.00 33.91 134 SER A C 1
ATOM 1012 O O . SER A 1 134 ? 23.818 -10.333 6.589 1.00 33.91 134 SER A O 1
ATOM 1014 N N . ASP A 1 135 ? 22.371 -10.910 8.208 1.00 30.23 135 ASP A N 1
ATOM 1015 C CA . ASP A 1 135 ? 22.457 -12.337 7.967 1.00 30.23 135 ASP A CA 1
ATOM 1016 C C . ASP A 1 135 ? 21.726 -12.715 6.666 1.00 30.23 135 ASP A C 1
ATOM 1018 O O . ASP A 1 135 ? 20.630 -13.270 6.626 1.00 30.23 135 ASP A O 1
ATOM 1022 N N . THR A 1 136 ? 22.404 -12.415 5.564 1.00 33.78 136 THR A N 1
ATOM 1023 C CA . THR A 1 136 ? 22.134 -12.865 4.198 1.00 33.78 136 THR A CA 1
ATOM 1024 C C . THR A 1 136 ? 22.362 -14.374 4.019 1.00 33.78 136 THR A C 1
ATOM 1026 O O . THR A 1 136 ? 22.415 -14.842 2.881 1.00 33.78 136 THR A O 1
ATOM 1029 N N . SER A 1 137 ? 22.494 -15.143 5.112 1.00 27.62 137 SER A N 1
ATOM 1030 C CA . SER A 1 137 ? 22.707 -16.594 5.095 1.00 27.62 137 SER A CA 1
ATOM 1031 C C . SER A 1 137 ? 21.582 -17.426 5.716 1.00 27.62 137 SER A C 1
ATOM 1033 O O . SER A 1 137 ? 21.601 -18.649 5.576 1.00 27.62 137 SER A O 1
ATOM 1035 N N . ARG A 1 138 ? 20.539 -16.817 6.298 1.00 34.91 138 ARG A N 1
ATOM 1036 C CA . ARG A 1 138 ? 19.312 -17.573 6.582 1.00 34.91 138 ARG A CA 1
ATOM 1037 C C . ARG A 1 138 ? 18.556 -17.764 5.277 1.00 34.91 138 ARG A C 1
ATOM 1039 O O . ARG A 1 138 ? 17.802 -16.891 4.864 1.00 34.91 138 ARG A O 1
ATOM 1046 N N . GLN A 1 139 ? 18.750 -18.920 4.641 1.00 35.31 139 GLN A N 1
ATOM 1047 C CA . GLN A 1 139 ? 17.667 -19.529 3.873 1.00 35.31 139 GLN A CA 1
ATOM 1048 C C . GLN A 1 139 ? 16.446 -19.506 4.790 1.00 35.31 139 GLN A C 1
ATOM 1050 O O . GLN A 1 139 ? 16.403 -20.221 5.794 1.00 35.31 139 GLN A O 1
ATOM 1055 N N . SER A 1 140 ? 15.518 -18.590 4.519 1.00 45.31 140 SER A N 1
ATOM 1056 C CA . SER A 1 140 ? 14.218 -18.562 5.168 1.00 45.31 140 SER A CA 1
ATOM 1057 C C . SER A 1 140 ? 13.668 -19.973 5.021 1.00 45.31 140 SER A C 1
ATOM 1059 O O . SER A 1 140 ? 13.585 -20.471 3.898 1.00 45.31 140 SER A O 1
ATOM 1061 N N . ALA A 1 141 ? 13.365 -20.651 6.129 1.00 44.22 141 ALA A N 1
ATOM 1062 C CA . ALA A 1 141 ? 12.674 -21.930 6.043 1.00 44.22 141 ALA A CA 1
ATOM 1063 C C . ALA A 1 141 ? 11.460 -21.760 5.106 1.00 44.22 141 ALA A C 1
ATOM 1065 O O . ALA A 1 141 ? 10.816 -20.705 5.176 1.00 44.22 141 ALA A O 1
ATOM 1066 N N . PRO A 1 142 ? 11.175 -22.732 4.220 1.00 48.75 142 PRO A N 1
ATOM 1067 C CA . PRO A 1 142 ? 10.088 -22.614 3.256 1.00 48.75 142 PRO A CA 1
ATOM 1068 C C . PRO A 1 142 ? 8.810 -22.208 3.986 1.00 48.75 142 PRO A C 1
ATOM 1070 O O . PRO A 1 142 ? 8.442 -22.807 5.003 1.00 48.75 142 PRO A O 1
ATOM 1073 N N . ARG A 1 143 ? 8.187 -21.118 3.527 1.00 57.19 143 ARG A N 1
ATOM 1074 C CA . ARG A 1 143 ? 7.049 -20.535 4.234 1.00 57.19 143 ARG A CA 1
ATOM 1075 C C . ARG A 1 143 ? 5.841 -21.468 4.168 1.00 57.19 143 ARG A C 1
ATOM 1077 O O . ARG A 1 143 ? 5.690 -22.194 3.186 1.00 57.19 143 ARG A O 1
ATOM 1084 N N . PRO A 1 144 ? 4.937 -21.414 5.166 1.00 51.12 144 PRO A N 1
ATOM 1085 C CA . PRO A 1 144 ? 3.717 -22.222 5.165 1.00 51.12 144 PRO A CA 1
ATOM 1086 C C . PRO A 1 144 ? 2.835 -22.020 3.924 1.00 51.12 144 PRO A C 1
ATOM 1088 O O . PRO A 1 144 ? 2.017 -22.880 3.619 1.00 51.12 144 PRO A O 1
ATOM 1091 N N .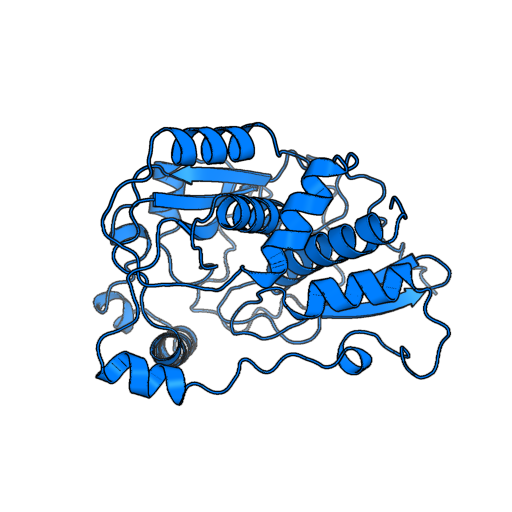 ASP A 1 145 ? 2.987 -20.889 3.225 1.00 54.56 145 ASP A N 1
ATOM 1092 C CA . ASP A 1 145 ? 2.247 -20.550 2.008 1.00 54.56 145 ASP A CA 1
ATOM 1093 C C . ASP A 1 145 ? 3.007 -20.843 0.701 1.00 54.56 145 ASP A C 1
ATOM 1095 O O . ASP A 1 145 ? 2.479 -20.572 -0.374 1.00 54.56 145 ASP A O 1
ATOM 1099 N N . GLY A 1 146 ? 4.226 -21.390 0.784 1.00 59.16 146 GLY A N 1
ATOM 1100 C CA . GLY A 1 146 ? 5.042 -21.772 -0.370 1.00 59.16 146 GLY A CA 1
ATOM 1101 C C . GLY A 1 146 ? 5.619 -20.607 -1.182 1.00 59.16 146 GLY A C 1
ATOM 1102 O O . GLY A 1 146 ? 6.089 -20.846 -2.287 1.00 59.16 146 GLY A O 1
ATOM 1103 N N . SER A 1 147 ? 5.571 -19.367 -0.677 1.00 64.31 147 SER A N 1
ATOM 1104 C CA . SER A 1 147 ? 6.075 -18.197 -1.406 1.00 64.31 147 SER A CA 1
ATOM 1105 C C . SER A 1 147 ? 7.511 -17.819 -1.017 1.00 64.31 147 SER A C 1
ATOM 1107 O O . SER A 1 147 ? 7.837 -17.713 0.171 1.00 64.31 147 SER A O 1
ATOM 1109 N N . ASP A 1 148 ? 8.343 -17.533 -2.023 1.00 74.12 148 ASP A N 1
ATOM 1110 C CA . ASP A 1 148 ? 9.790 -17.289 -1.865 1.00 74.12 148 ASP A CA 1
ATOM 1111 C C . ASP A 1 148 ? 10.143 -15.891 -1.325 1.00 74.12 148 ASP A C 1
ATOM 1113 O O . ASP A 1 148 ? 11.257 -15.647 -0.866 1.00 74.12 148 ASP A O 1
ATOM 1117 N N . PHE A 1 149 ? 9.181 -14.965 -1.309 1.00 83.81 149 PHE A N 1
ATOM 1118 C CA . PHE A 1 149 ? 9.391 -13.611 -0.783 1.00 83.81 149 PHE A CA 1
ATOM 1119 C C . PHE A 1 149 ? 9.563 -13.593 0.748 1.00 83.81 149 PHE A C 1
ATOM 1121 O O . PHE A 1 149 ? 9.258 -14.561 1.444 1.00 83.81 149 PHE A O 1
ATOM 1128 N N . ALA A 1 150 ? 10.007 -12.480 1.321 1.00 89.12 150 ALA A N 1
ATOM 1129 C CA . ALA A 1 150 ? 9.890 -12.265 2.763 1.00 89.12 150 ALA A CA 1
ATOM 1130 C C . ALA A 1 150 ? 8.457 -11.863 3.156 1.00 89.12 150 ALA A C 1
ATOM 1132 O O . ALA A 1 150 ? 7.718 -11.273 2.365 1.00 89.12 150 ALA A O 1
ATOM 1133 N N . ILE A 1 151 ? 8.056 -12.112 4.408 1.00 90.94 151 ILE A N 1
ATOM 1134 C CA . ILE A 1 151 ? 6.719 -11.718 4.890 1.00 90.94 151 ILE A CA 1
ATOM 1135 C C . ILE A 1 151 ? 6.517 -10.204 4.799 1.00 90.94 151 ILE A C 1
ATOM 1137 O O . ILE A 1 151 ? 5.461 -9.747 4.378 1.00 90.94 151 ILE A O 1
ATOM 1141 N N . GLU A 1 152 ? 7.553 -9.420 5.081 1.00 93.56 152 GLU A N 1
ATOM 1142 C CA . GLU A 1 152 ? 7.529 -7.965 4.983 1.00 93.56 152 GLU A CA 1
ATOM 1143 C C . GLU A 1 152 ? 7.340 -7.472 3.545 1.00 93.56 152 GLU A C 1
ATOM 1145 O O . GLU A 1 152 ? 6.639 -6.488 3.327 1.00 93.56 152 GLU A O 1
ATOM 1150 N N . GLU A 1 153 ? 7.928 -8.154 2.561 1.00 95.12 153 GLU A N 1
ATOM 1151 C CA . GLU A 1 153 ? 7.715 -7.866 1.138 1.00 95.12 153 GLU A CA 1
ATOM 1152 C C . GLU A 1 153 ? 6.256 -8.113 0.745 1.00 95.12 153 GLU A C 1
ATOM 1154 O O . GLU A 1 153 ? 5.633 -7.256 0.117 1.00 95.12 153 GLU A O 1
ATOM 1159 N N . LEU A 1 154 ? 5.671 -9.228 1.191 1.00 94.94 154 LEU A N 1
ATOM 1160 C CA . LEU A 1 154 ? 4.253 -9.500 0.959 1.00 94.94 154 LEU A CA 1
ATOM 1161 C C . LEU A 1 154 ? 3.340 -8.472 1.638 1.00 94.94 154 LEU A C 1
ATOM 1163 O O . LEU A 1 154 ? 2.364 -8.020 1.039 1.00 94.94 154 LEU A O 1
ATOM 1167 N N . ILE A 1 155 ? 3.664 -8.074 2.873 1.00 96.62 155 ILE A N 1
ATOM 1168 C CA . ILE A 1 155 ? 2.958 -7.016 3.607 1.00 96.62 155 ILE A CA 1
ATOM 1169 C C . ILE A 1 155 ? 2.999 -5.705 2.825 1.00 96.62 155 ILE A C 1
ATOM 1171 O O . ILE A 1 155 ? 1.969 -5.048 2.684 1.00 96.62 155 ILE A O 1
ATOM 1175 N N . GLY A 1 156 ? 4.170 -5.325 2.310 1.00 97.75 156 GLY A N 1
ATOM 1176 C CA . GLY A 1 156 ? 4.327 -4.125 1.495 1.00 97.75 156 GLY A CA 1
ATOM 1177 C C . GLY A 1 156 ? 3.482 -4.176 0.226 1.00 97.75 156 GLY A C 1
ATOM 1178 O O . GLY A 1 156 ? 2.774 -3.219 -0.076 1.00 97.75 156 GLY A O 1
ATOM 1179 N N . TYR A 1 157 ? 3.502 -5.311 -0.474 1.00 97.50 157 TYR A N 1
ATOM 1180 C CA . TYR A 1 157 ? 2.754 -5.512 -1.713 1.00 97.50 157 TYR A CA 1
ATOM 1181 C C . TYR A 1 157 ? 1.234 -5.458 -1.484 1.00 97.50 157 TYR A C 1
ATOM 1183 O O . TYR A 1 157 ? 0.525 -4.661 -2.098 1.00 97.50 157 TYR A O 1
ATOM 1191 N N . VAL A 1 158 ? 0.714 -6.265 -0.553 1.00 97.38 158 VAL A N 1
ATOM 1192 C CA . VAL A 1 158 ? -0.731 -6.342 -0.266 1.00 97.38 158 VAL A CA 1
ATOM 1193 C C . VAL A 1 158 ? -1.238 -5.067 0.411 1.00 97.38 158 VAL A C 1
ATOM 1195 O O . VAL A 1 158 ? -2.342 -4.601 0.118 1.00 97.38 158 VAL A O 1
ATOM 1198 N N . GLY A 1 159 ? -0.426 -4.461 1.278 1.00 98.38 159 GLY A N 1
ATOM 1199 C CA . GLY A 1 159 ? -0.742 -3.184 1.908 1.00 98.38 159 GLY A CA 1
ATOM 1200 C C . GLY A 1 159 ? -0.827 -2.040 0.900 1.00 98.38 159 GLY A C 1
ATOM 1201 O O . GLY A 1 159 ? -1.788 -1.270 0.947 1.00 98.38 159 GLY A O 1
ATOM 1202 N N . GLU A 1 160 ? 0.106 -1.956 -0.057 1.00 98.62 160 GLU A N 1
ATOM 1203 C CA . GLU A 1 160 ? 0.062 -0.900 -1.076 1.00 98.62 160 GLU A CA 1
ATOM 1204 C C . GLU A 1 160 ? -1.128 -1.083 -2.020 1.00 98.62 160 GLU A C 1
ATOM 1206 O O . GLU A 1 160 ? -1.743 -0.096 -2.412 1.00 98.62 160 GLU A O 1
ATOM 1211 N N . ALA A 1 161 ? -1.547 -2.322 -2.300 1.00 98.38 161 ALA A N 1
ATOM 1212 C CA . ALA A 1 161 ? -2.767 -2.570 -3.066 1.00 98.38 161 ALA A CA 1
ATOM 1213 C C . ALA A 1 161 ? -4.001 -1.973 -2.372 1.00 98.38 161 ALA A C 1
ATOM 1215 O O . ALA A 1 161 ? -4.835 -1.340 -3.015 1.00 98.38 161 ALA A O 1
ATOM 1216 N N . ALA A 1 162 ? -4.101 -2.103 -1.045 1.00 98.62 162 ALA A N 1
ATOM 1217 C CA . ALA A 1 162 ? -5.169 -1.464 -0.277 1.00 98.62 162 ALA A CA 1
ATOM 1218 C C . ALA A 1 162 ? -5.047 0.069 -0.226 1.00 98.62 162 ALA A C 1
ATOM 1220 O O . ALA A 1 162 ? -6.063 0.762 -0.239 1.00 98.62 162 ALA A O 1
ATOM 1221 N N . VAL A 1 163 ? -3.827 0.610 -0.203 1.00 98.81 163 VAL A N 1
ATOM 1222 C CA . VAL A 1 163 ? -3.572 2.059 -0.272 1.00 98.81 163 VAL A CA 1
ATOM 1223 C C . VAL A 1 163 ? -3.967 2.642 -1.633 1.00 98.81 163 VAL A C 1
ATOM 1225 O O . VAL A 1 163 ? -4.587 3.709 -1.686 1.00 98.81 163 VAL A O 1
ATOM 1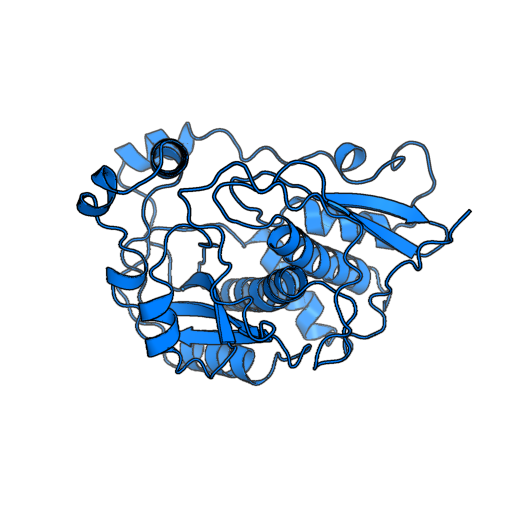228 N N . LEU A 1 164 ? -3.641 1.959 -2.732 1.00 98.62 164 LEU A N 1
ATOM 1229 C CA . LEU A 1 164 ? -4.017 2.370 -4.085 1.00 98.62 164 LEU A CA 1
ATOM 1230 C C . LEU A 1 164 ? -5.517 2.203 -4.327 1.00 98.62 164 LEU A C 1
ATOM 1232 O O . LEU A 1 164 ? -6.114 3.067 -4.965 1.00 98.62 164 LEU A O 1
ATOM 1236 N N . GLU A 1 165 ? -6.147 1.169 -3.762 1.00 98.62 165 GLU A N 1
ATOM 1237 C CA . GLU A 1 165 ? -7.605 1.031 -3.792 1.00 98.62 165 GLU A CA 1
ATOM 1238 C C . GLU A 1 165 ? -8.296 2.169 -3.039 1.00 98.62 165 GLU A C 1
ATOM 1240 O O . GLU A 1 165 ? -9.187 2.813 -3.588 1.00 98.62 165 GLU A O 1
ATOM 1245 N N . ALA A 1 166 ? -7.839 2.487 -1.824 1.00 98.62 166 ALA A N 1
ATOM 1246 C CA . ALA A 1 166 ? -8.343 3.632 -1.072 1.00 98.62 166 ALA A CA 1
ATOM 1247 C C . ALA A 1 166 ? -8.199 4.933 -1.877 1.00 98.62 166 ALA A C 1
ATOM 1249 O O . ALA A 1 166 ? -9.160 5.687 -2.014 1.00 98.62 166 ALA A O 1
ATOM 1250 N N . THR A 1 167 ? -7.032 5.150 -2.489 1.00 98.44 167 THR A N 1
ATOM 1251 C CA . THR A 1 167 ? -6.776 6.332 -3.323 1.00 98.44 167 THR A CA 1
ATOM 1252 C C . THR A 1 167 ? -7.708 6.378 -4.541 1.00 98.44 167 THR A C 1
ATOM 1254 O O . THR A 1 167 ? -8.246 7.436 -4.861 1.00 98.44 167 THR A O 1
ATOM 1257 N N . ALA A 1 168 ? -7.953 5.241 -5.201 1.00 98.19 168 ALA A N 1
ATOM 1258 C CA . ALA A 1 168 ? -8.877 5.145 -6.331 1.00 98.19 168 ALA A CA 1
ATOM 1259 C C . ALA A 1 168 ? -10.339 5.433 -5.942 1.00 98.19 168 ALA A C 1
ATOM 1261 O O . ALA A 1 168 ? -11.105 5.928 -6.766 1.00 98.19 168 ALA A O 1
ATOM 1262 N N . LEU A 1 169 ? -10.715 5.159 -4.690 1.00 98.00 169 LEU A N 1
ATOM 1263 C CA . LEU A 1 169 ? -12.016 5.510 -4.109 1.00 98.00 169 LEU A CA 1
ATOM 1264 C C . LEU A 1 169 ? -12.086 6.967 -3.613 1.00 98.00 169 LEU A C 1
ATOM 1266 O O . LEU A 1 169 ? -13.122 7.385 -3.101 1.00 98.00 169 LEU A O 1
ATOM 1270 N N . GLY A 1 170 ? -11.007 7.746 -3.753 1.00 97.06 170 GLY A N 1
ATOM 1271 C CA . GLY A 1 170 ? -10.930 9.129 -3.275 1.00 97.06 170 GLY A CA 1
ATOM 1272 C C . GLY A 1 170 ? -10.660 9.262 -1.773 1.00 97.06 170 GLY A C 1
ATOM 1273 O O . GLY A 1 170 ? -10.894 10.329 -1.212 1.00 97.06 170 GLY A O 1
ATOM 1274 N N . LEU A 1 171 ? -10.182 8.200 -1.119 1.00 98.12 171 LEU A N 1
ATOM 1275 C CA . LEU A 1 171 ? -9.779 8.207 0.286 1.00 98.12 171 LEU A CA 1
ATOM 1276 C C . LEU A 1 171 ? -8.283 8.507 0.421 1.00 98.12 171 LEU A C 1
ATOM 1278 O O . LEU A 1 171 ? -7.448 8.044 -0.356 1.00 98.12 171 LEU A O 1
ATOM 1282 N N . ASP A 1 172 ? -7.934 9.243 1.467 1.00 97.62 172 ASP A N 1
ATOM 1283 C CA . ASP A 1 172 ? -6.559 9.546 1.831 1.00 97.62 172 ASP A CA 1
ATOM 1284 C C . ASP A 1 172 ? -6.000 8.509 2.821 1.00 97.62 172 ASP A C 1
ATOM 1286 O O . ASP A 1 172 ? -6.727 7.906 3.617 1.00 97.62 172 ASP A O 1
ATOM 1290 N N . THR A 1 173 ? -4.676 8.322 2.792 1.00 97.25 173 THR A N 1
ATOM 1291 C CA . THR A 1 173 ? -3.970 7.320 3.607 1.00 97.25 173 THR A CA 1
ATOM 1292 C C . THR A 1 173 ? -2.581 7.790 4.051 1.00 97.25 173 THR A C 1
ATOM 1294 O O . THR A 1 173 ? -2.038 8.796 3.581 1.00 97.25 173 THR A O 1
ATOM 1297 N N . CYS A 1 174 ? -1.948 7.043 4.959 1.00 94.88 174 CYS A N 1
ATOM 1298 C CA . CYS A 1 174 ? -0.515 7.163 5.251 1.00 94.88 174 CYS A CA 1
ATOM 1299 C C . CYS A 1 174 ? 0.056 5.844 5.772 1.00 94.88 174 CYS A C 1
ATOM 1301 O O . CYS A 1 174 ? -0.524 5.230 6.651 1.00 94.88 174 CYS A O 1
ATOM 1303 N N . TRP A 1 175 ? 1.236 5.425 5.327 1.00 95.00 175 TRP A N 1
ATOM 1304 C CA . TRP A 1 175 ? 1.929 4.304 5.967 1.00 95.00 175 TRP A CA 1
ATOM 1305 C C . TRP A 1 175 ? 2.398 4.671 7.383 1.00 95.00 175 TRP A C 1
ATOM 1307 O O . TRP A 1 175 ? 3.060 5.700 7.578 1.00 95.00 175 TRP A O 1
ATOM 1317 N N . VAL A 1 176 ? 2.071 3.828 8.366 1.00 90.75 176 VAL A N 1
ATOM 1318 C CA . VAL A 1 176 ? 2.518 3.931 9.762 1.00 90.75 176 VAL A CA 1
ATOM 1319 C C . VAL A 1 176 ? 2.973 2.549 10.239 1.00 90.75 176 VAL A C 1
ATOM 1321 O O . VAL A 1 176 ? 2.162 1.709 10.605 1.00 90.75 176 VAL A O 1
ATOM 1324 N N . ALA A 1 177 ? 4.286 2.316 10.232 1.00 86.00 177 ALA A N 1
ATOM 1325 C CA . ALA A 1 177 ? 4.884 1.045 10.664 1.00 86.00 177 ALA A CA 1
ATOM 1326 C C . ALA A 1 177 ? 5.612 1.132 12.018 1.00 86.00 177 ALA A C 1
ATOM 1328 O O . ALA A 1 177 ? 5.810 0.121 12.672 1.00 86.00 177 ALA A O 1
ATOM 1329 N N . GLY A 1 178 ? 6.017 2.333 12.451 1.00 74.19 178 GLY A N 1
ATOM 1330 C CA . GLY A 1 178 ? 6.809 2.504 13.679 1.00 74.19 178 GLY A CA 1
ATOM 1331 C C . GLY A 1 178 ? 6.067 3.110 14.873 1.00 74.19 178 GLY A C 1
ATOM 1332 O O . GLY A 1 178 ? 6.578 3.050 15.982 1.00 74.19 178 GLY A O 1
ATOM 1333 N N . PHE A 1 179 ? 4.899 3.729 14.666 1.00 75.44 179 PHE A N 1
ATOM 1334 C CA . PHE A 1 179 ? 4.188 4.474 15.715 1.00 75.44 179 PHE A CA 1
ATOM 1335 C C . PHE A 1 179 ? 2.690 4.169 15.718 1.00 75.44 179 PHE A C 1
ATOM 1337 O O . PHE A 1 179 ? 1.865 5.010 15.360 1.00 75.44 179 PHE A O 1
ATOM 1344 N N . PHE A 1 180 ? 2.358 2.947 16.105 1.00 83.06 180 PHE A N 1
ATOM 1345 C CA . PHE A 1 180 ? 0.996 2.491 16.345 1.00 83.06 180 PHE A CA 1
ATOM 1346 C C . PHE A 1 180 ? 1.022 1.468 17.478 1.00 83.06 180 PHE A C 1
ATOM 1348 O O . PHE A 1 180 ? 2.074 0.896 17.744 1.00 83.06 180 PHE A O 1
ATOM 1355 N N . SER A 1 181 ? -0.114 1.218 18.127 1.00 84.69 181 SER A N 1
ATOM 1356 C CA . SER A 1 181 ? -0.214 0.182 19.160 1.00 84.69 181 SER A CA 1
ATOM 1357 C C . SER A 1 181 ? -0.466 -1.191 18.524 1.00 84.69 181 SER A C 1
ATOM 1359 O O . SER A 1 181 ? -1.597 -1.450 18.089 1.00 84.69 181 SER A O 1
ATOM 1361 N N . PRO A 1 182 ? 0.530 -2.100 18.453 1.00 83.75 182 PRO A N 1
ATOM 1362 C CA . PRO A 1 182 ? 0.348 -3.344 17.721 1.00 83.75 182 PRO A CA 1
ATOM 1363 C C . PRO A 1 182 ? -0.582 -4.303 18.450 1.00 83.75 182 PRO A C 1
ATOM 1365 O O . PRO A 1 182 ? -1.508 -4.798 17.827 1.00 83.75 182 PRO A O 1
ATOM 1368 N N . GLY A 1 183 ? -0.430 -4.463 19.770 1.00 84.31 183 GLY A N 1
ATOM 1369 C CA . GLY A 1 183 ? -1.297 -5.340 20.564 1.00 84.31 183 GLY A CA 1
ATOM 1370 C C . GLY A 1 183 ? -2.762 -4.887 20.582 1.00 84.31 183 GLY A C 1
ATOM 1371 O O . GLY A 1 183 ? -3.669 -5.712 20.494 1.00 84.31 183 GLY A O 1
ATOM 1372 N N . LEU A 1 184 ? -3.017 -3.570 20.619 1.00 87.94 184 LEU A N 1
ATOM 1373 C CA . LEU A 1 184 ? -4.377 -3.048 20.439 1.00 87.94 184 LEU A CA 1
ATOM 1374 C C . LEU A 1 184 ? -4.900 -3.382 19.039 1.00 87.94 184 LEU A C 1
ATOM 1376 O O . LEU A 1 184 ? -6.024 -3.850 18.905 1.00 87.94 184 LEU A O 1
ATOM 1380 N N . THR A 1 185 ? -4.089 -3.158 18.004 1.00 91.00 185 THR A N 1
ATOM 1381 C CA . THR A 1 185 ? -4.496 -3.431 16.621 1.00 91.00 185 THR A CA 1
ATOM 1382 C C . THR A 1 185 ? -4.779 -4.918 16.409 1.00 91.00 185 THR A C 1
ATOM 1384 O O . THR A 1 185 ? -5.799 -5.256 15.824 1.00 91.00 185 THR A O 1
ATOM 1387 N N . GLU A 1 186 ? -3.931 -5.800 16.934 1.00 93.25 186 GLU A N 1
ATOM 1388 C CA . GLU A 1 186 ? -4.079 -7.260 16.902 1.00 93.25 186 GLU A CA 1
ATOM 1389 C C . GLU A 1 186 ? -5.371 -7.713 17.578 1.00 93.25 186 GLU A C 1
ATOM 1391 O O . GLU A 1 186 ? -6.117 -8.505 17.004 1.00 93.25 186 GLU A O 1
ATOM 1396 N N . SER A 1 187 ? -5.686 -7.146 18.745 1.00 93.38 187 SER A N 1
ATOM 1397 C CA . SER A 1 187 ? -6.961 -7.377 19.427 1.00 93.38 187 SER A CA 1
ATOM 1398 C C . SER A 1 187 ? -8.156 -6.934 18.571 1.00 93.38 187 SER A C 1
ATOM 1400 O O . SER A 1 187 ? -9.100 -7.699 18.380 1.00 93.38 187 SER A O 1
ATOM 1402 N N . LEU A 1 188 ? -8.095 -5.735 17.978 1.00 95.19 188 LEU A N 1
ATOM 1403 C CA . LEU A 1 188 ? -9.177 -5.183 17.152 1.00 95.19 188 LEU A CA 1
ATOM 1404 C C . LEU A 1 188 ? -9.433 -5.983 15.866 1.00 95.19 188 LEU A C 1
ATOM 1406 O O . LEU A 1 188 ? -10.577 -6.064 15.422 1.00 95.19 188 LEU A O 1
ATOM 1410 N N . ILE A 1 189 ? -8.396 -6.568 15.258 1.00 95.38 189 ILE A N 1
ATOM 1411 C CA . ILE A 1 189 ? -8.536 -7.375 14.031 1.00 95.38 189 ILE A CA 1
ATOM 1412 C C . ILE A 1 189 ? -8.776 -8.866 14.298 1.00 95.38 189 ILE A C 1
ATOM 1414 O O . ILE A 1 189 ? -8.875 -9.642 13.339 1.00 95.38 189 ILE A O 1
ATOM 1418 N N . GLY A 1 190 ? -8.820 -9.271 15.572 1.00 95.62 190 GLY A N 1
ATOM 1419 C CA . GLY A 1 190 ? -8.897 -10.671 15.979 1.00 95.62 190 GLY A CA 1
ATOM 1420 C C . GLY A 1 190 ? -7.726 -11.491 15.438 1.00 95.62 190 GLY A C 1
ATOM 1421 O O . GLY A 1 190 ? -7.949 -12.498 14.767 1.00 95.62 190 GLY A O 1
ATOM 1422 N N . ALA A 1 191 ? -6.493 -11.019 15.647 1.00 92.38 191 ALA A N 1
ATOM 1423 C CA . ALA A 1 191 ? -5.295 -11.706 15.177 1.00 92.38 191 ALA A CA 1
ATOM 1424 C C . ALA A 1 191 ? -5.179 -13.106 15.803 1.00 92.38 191 ALA A C 1
ATOM 1426 O O . ALA A 1 191 ? -5.345 -13.277 17.014 1.00 92.38 191 ALA A O 1
ATOM 1427 N N . GLY A 1 192 ? -4.923 -14.109 14.963 1.00 88.56 192 GLY A N 1
ATOM 1428 C CA . GLY A 1 192 ? -4.760 -15.497 15.397 1.00 88.56 192 GLY A CA 1
ATOM 1429 C C . GLY A 1 192 ? -3.379 -15.786 15.996 1.00 88.56 192 GLY A C 1
ATOM 1430 O O . GLY A 1 192 ? -2.465 -14.965 15.957 1.00 88.56 192 GLY A O 1
ATOM 1431 N N . THR A 1 193 ? -3.189 -16.998 16.523 1.00 85.88 193 THR A N 1
ATOM 1432 C CA . THR A 1 193 ? -1.864 -17.457 16.966 1.00 85.88 193 THR A CA 1
ATOM 1433 C C . THR A 1 193 ? -0.874 -17.452 15.801 1.00 85.88 193 THR A C 1
ATOM 1435 O O . THR A 1 193 ? -1.149 -18.027 14.751 1.00 85.88 193 THR A O 1
ATOM 1438 N N . GLY A 1 194 ? 0.290 -16.829 16.001 1.00 86.75 194 GLY A N 1
ATOM 1439 C CA . GLY A 1 194 ? 1.313 -16.708 14.960 1.00 86.75 194 GLY A CA 1
ATOM 1440 C C . GLY A 1 194 ? 1.016 -15.629 13.918 1.00 86.75 194 GLY A C 1
ATOM 1441 O O . GLY A 1 194 ? 1.748 -15.534 12.943 1.00 86.75 194 GLY A O 1
ATOM 1442 N N . GLU A 1 195 ? -0.015 -14.804 14.105 1.00 91.00 195 GLU A N 1
ATOM 1443 C CA . GLU A 1 195 ? -0.272 -13.625 13.282 1.00 91.00 195 GLU A CA 1
ATOM 1444 C C . GLU A 1 195 ? 0.168 -12.354 14.017 1.00 91.00 195 GLU A C 1
ATOM 1446 O O . GLU A 1 195 ? -0.088 -12.188 15.207 1.00 91.00 195 GLU A O 1
ATOM 1451 N N . THR A 1 196 ? 0.821 -11.440 13.305 1.00 91.44 196 THR A N 1
ATOM 1452 C CA . THR A 1 196 ? 1.283 -10.160 13.853 1.00 91.44 196 THR A CA 1
ATOM 1453 C C . THR A 1 196 ? 0.923 -9.013 12.921 1.00 91.44 196 THR A C 1
ATOM 1455 O O . THR A 1 196 ? 0.892 -9.182 11.700 1.00 91.44 196 THR A O 1
ATOM 1458 N N . VAL A 1 197 ? 0.704 -7.818 13.478 1.00 92.00 197 VAL A N 1
ATOM 1459 C CA . VAL A 1 197 ? 0.531 -6.599 12.674 1.00 92.00 197 VAL A CA 1
ATOM 1460 C C . VAL A 1 197 ? 1.886 -5.936 12.442 1.00 92.00 197 VAL A C 1
ATOM 1462 O O . VAL A 1 197 ? 2.597 -5.605 13.389 1.00 92.00 197 VAL A O 1
ATOM 1465 N N . PHE A 1 198 ? 2.229 -5.718 11.173 1.00 93.12 198 PHE A N 1
ATOM 1466 C CA . PHE A 1 198 ? 3.495 -5.105 10.751 1.00 93.12 198 PHE A CA 1
ATOM 1467 C C . PHE A 1 198 ? 3.384 -3.590 10.572 1.00 93.12 198 PHE A C 1
ATOM 1469 O O . PHE A 1 198 ? 4.352 -2.857 10.764 1.00 93.12 198 PHE A O 1
ATOM 1476 N N . ALA A 1 199 ? 2.210 -3.119 10.158 1.00 93.81 199 ALA A N 1
ATOM 1477 C CA . ALA A 1 199 ? 1.940 -1.713 9.919 1.00 93.81 199 ALA A CA 1
ATOM 1478 C C . ALA A 1 199 ? 0.433 -1.451 9.875 1.00 93.81 199 ALA A C 1
ATOM 1480 O O . ALA A 1 199 ? -0.380 -2.358 9.693 1.00 93.81 199 ALA A O 1
ATOM 1481 N N . VAL A 1 200 ? 0.075 -0.179 9.996 1.00 96.56 200 VAL A N 1
ATOM 1482 C CA . VAL A 1 200 ? -1.289 0.321 9.835 1.00 96.56 200 VAL A CA 1
ATOM 1483 C C . VAL A 1 200 ? -1.306 1.519 8.891 1.00 96.56 200 VAL A C 1
ATOM 1485 O O . VAL A 1 200 ? -0.278 2.152 8.623 1.00 96.56 200 VAL A O 1
ATOM 1488 N N . SER A 1 201 ? -2.492 1.866 8.407 1.00 97.81 201 SER A N 1
ATOM 1489 C CA . SER A 1 201 ? -2.733 3.102 7.679 1.00 97.81 201 SER A CA 1
ATOM 1490 C C . SER A 1 201 ? -4.013 3.772 8.166 1.00 97.81 201 SER A C 1
ATOM 1492 O O . SER A 1 201 ? -5.055 3.125 8.111 1.00 97.81 201 SER A O 1
ATOM 1494 N N . PRO A 1 202 ? -3.998 5.033 8.644 1.00 97.06 202 PRO A N 1
ATOM 1495 C CA . PRO A 1 202 ? -5.242 5.770 8.806 1.00 97.06 202 PRO A CA 1
ATOM 1496 C C . PRO A 1 202 ? -5.945 5.896 7.461 1.00 97.06 202 PRO A C 1
ATOM 1498 O O . PRO A 1 202 ? -5.293 6.019 6.424 1.00 97.06 202 PRO A O 1
ATOM 1501 N N . LEU A 1 203 ? -7.269 5.878 7.506 1.00 98.25 203 LEU A N 1
ATOM 1502 C CA . LEU A 1 203 ? -8.125 5.887 6.336 1.00 98.25 203 LEU A CA 1
ATOM 1503 C C . LEU A 1 203 ? -9.259 6.885 6.549 1.00 98.25 203 LEU A C 1
ATOM 1505 O O . LEU A 1 203 ? -9.946 6.850 7.570 1.00 98.25 203 LEU A O 1
ATOM 1509 N N . GLY A 1 204 ? -9.470 7.760 5.574 1.00 97.69 204 GLY A N 1
ATOM 1510 C CA . GLY A 1 204 ? -10.545 8.742 5.609 1.00 97.69 204 GLY A CA 1
ATOM 1511 C C . GLY A 1 204 ? -10.338 9.843 4.588 1.00 97.69 204 GLY A C 1
ATOM 1512 O O . GLY A 1 204 ? -9.454 9.766 3.744 1.00 97.69 204 GLY A O 1
ATOM 1513 N N . HIS A 1 205 ? -11.131 10.899 4.698 1.00 96.56 205 HIS A N 1
ATOM 1514 C CA . HIS A 1 205 ? -10.949 12.104 3.895 1.00 96.56 205 HIS A CA 1
ATOM 1515 C C . HIS A 1 205 ? -10.005 13.032 4.622 1.00 96.56 205 HIS A C 1
ATOM 1517 O O . HIS A 1 205 ? -10.213 13.315 5.802 1.00 96.56 205 HIS A O 1
ATOM 1523 N N . ALA A 1 206 ? -8.960 13.503 3.961 1.00 92.06 206 ALA A N 1
ATOM 1524 C CA . ALA A 1 206 ? -8.042 14.402 4.620 1.00 92.06 206 ALA A CA 1
ATOM 1525 C C . ALA A 1 206 ? -8.715 15.741 4.953 1.00 92.06 206 ALA A C 1
ATOM 1527 O O . ALA A 1 206 ? -9.532 16.269 4.195 1.00 92.06 206 ALA A O 1
ATOM 1528 N N . ALA A 1 207 ? -8.353 16.310 6.100 1.00 87.44 207 ALA A N 1
ATOM 1529 C CA . ALA A 1 207 ? -8.803 17.643 6.468 1.00 87.44 207 ALA A CA 1
ATOM 1530 C C . ALA A 1 207 ? -8.286 18.661 5.438 1.00 87.44 207 ALA A C 1
ATOM 1532 O O . ALA A 1 207 ? -7.121 18.586 5.008 1.00 87.44 207 ALA A O 1
ATOM 1533 N N . ASP A 1 208 ? -9.149 19.601 5.039 1.00 68.81 208 ASP A N 1
ATOM 1534 C CA . ASP A 1 208 ? -8.744 20.713 4.187 1.00 68.81 208 ASP A CA 1
ATOM 1535 C C . ASP A 1 208 ? -7.607 21.472 4.865 1.00 68.81 208 ASP A C 1
ATOM 1537 O O . ASP A 1 208 ? -7.632 21.747 6.064 1.00 68.81 208 ASP A O 1
ATOM 1541 N N . ALA A 1 209 ? -6.558 21.693 4.076 1.00 54.00 209 ALA A N 1
ATOM 1542 C CA . ALA A 1 209 ? -5.194 21.918 4.517 1.00 54.00 209 ALA A CA 1
ATOM 1543 C C . ALA A 1 209 ? -5.065 22.771 5.787 1.00 54.00 209 ALA A C 1
ATOM 1545 O O . ALA A 1 209 ? -5.457 23.9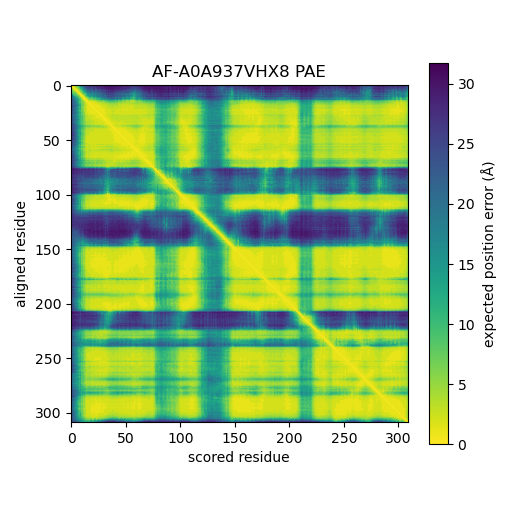35 5.769 1.00 54.00 209 ALA A O 1
ATOM 1546 N N . LEU A 1 210 ? -4.420 22.170 6.797 1.00 54.28 210 LEU A N 1
ATOM 1547 C CA . LEU A 1 210 ? -3.426 22.746 7.708 1.00 54.28 210 LEU A CA 1
ATOM 1548 C C . LEU A 1 210 ? -3.640 24.234 8.040 1.00 54.28 210 LEU A C 1
ATOM 1550 O O . LEU A 1 210 ? -3.567 25.102 7.165 1.00 54.28 210 LEU A O 1
ATOM 1554 N N . SER A 1 211 ? -3.807 24.550 9.327 1.00 49.81 211 SER A N 1
ATOM 1555 C CA . SER A 1 211 ? -3.890 25.941 9.799 1.00 49.81 211 SER A CA 1
ATOM 1556 C C . SER A 1 211 ? -2.753 26.791 9.200 1.00 49.81 211 SER A C 1
ATOM 1558 O O . SER A 1 211 ? -1.683 26.268 8.898 1.00 49.81 211 SER A O 1
ATOM 1560 N N . GLY A 1 212 ? -2.931 28.103 8.999 1.00 49.88 212 GLY A N 1
ATOM 1561 C CA . GLY A 1 212 ? -1.965 28.937 8.250 1.00 49.88 212 GLY A CA 1
ATOM 1562 C C . GLY A 1 212 ? -0.484 28.785 8.661 1.00 49.88 212 GLY A C 1
ATOM 1563 O O . GLY A 1 212 ? 0.402 28.883 7.813 1.00 49.88 212 GLY A O 1
ATOM 1564 N N . LYS A 1 213 ? -0.208 28.454 9.932 1.00 47.59 213 LYS A N 1
ATOM 1565 C CA . LYS A 1 213 ? 1.138 28.123 10.437 1.00 47.59 213 LYS A CA 1
ATOM 1566 C C . LYS A 1 213 ? 1.661 26.772 9.937 1.00 47.59 213 LYS A C 1
ATOM 1568 O O . LYS A 1 213 ? 2.826 26.670 9.568 1.00 47.59 213 LYS A O 1
ATOM 1573 N N . GLU A 1 214 ? 0.817 25.750 9.893 1.00 48.84 214 GLU A N 1
ATOM 1574 C CA . GLU A 1 214 ? 1.157 24.442 9.335 1.00 48.84 214 GLU A CA 1
ATOM 1575 C C . GLU A 1 214 ? 1.279 24.489 7.809 1.00 48.84 214 GLU A C 1
ATOM 1577 O O . GLU A 1 214 ? 2.196 23.877 7.275 1.00 48.84 214 GLU A O 1
ATOM 1582 N N . LYS A 1 215 ? 0.445 25.273 7.103 1.00 46.00 215 LYS A N 1
ATOM 1583 C CA . LYS A 1 215 ? 0.646 25.559 5.671 1.00 46.00 215 LYS A CA 1
ATOM 1584 C C . LYS A 1 215 ? 2.030 26.148 5.425 1.00 46.00 215 LYS A C 1
ATOM 1586 O O . LYS A 1 215 ? 2.737 25.628 4.579 1.00 46.00 215 LYS A O 1
ATOM 1591 N N . TYR A 1 216 ? 2.450 27.156 6.191 1.00 44.88 216 TYR A N 1
ATOM 1592 C CA . TYR A 1 216 ? 3.773 27.778 6.057 1.00 44.88 216 TYR A CA 1
ATOM 1593 C C . TYR A 1 216 ? 4.933 26.793 6.313 1.00 44.88 216 TYR A C 1
ATOM 1595 O O . TYR A 1 216 ? 5.886 26.740 5.538 1.00 44.88 216 TYR A O 1
ATOM 1603 N N . VAL A 1 217 ? 4.830 25.950 7.348 1.00 47.56 217 VAL A N 1
ATOM 1604 C CA . VAL A 1 217 ? 5.833 24.909 7.655 1.00 47.56 217 VAL A CA 1
ATOM 1605 C C . VAL A 1 217 ? 5.857 23.800 6.594 1.00 47.56 217 VAL A C 1
ATOM 1607 O O . VAL A 1 217 ? 6.931 23.319 6.244 1.00 47.56 217 VAL A O 1
A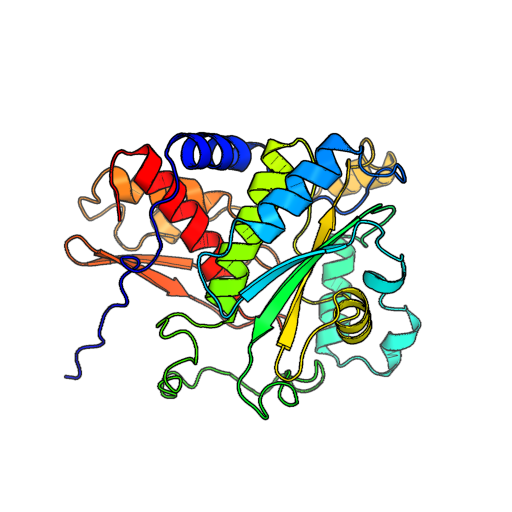TOM 1610 N N . PHE A 1 218 ? 4.703 23.422 6.040 1.00 47.22 218 PHE A N 1
ATOM 1611 C CA . PHE A 1 218 ? 4.587 22.386 5.008 1.00 47.22 218 PHE A CA 1
ATOM 1612 C C . PHE A 1 218 ? 5.000 22.892 3.615 1.00 47.22 218 PHE A C 1
ATOM 1614 O O . PHE A 1 218 ? 5.598 22.139 2.854 1.00 47.22 218 PHE A O 1
ATOM 1621 N N . GLN A 1 219 ? 4.759 24.172 3.297 1.00 42.34 219 GLN A N 1
ATOM 1622 C CA . GLN A 1 219 ? 5.215 24.836 2.063 1.00 42.34 219 GLN A CA 1
ATOM 1623 C C . GLN A 1 219 ? 6.730 25.094 2.071 1.00 42.34 219 GLN A C 1
ATOM 1625 O O . GLN A 1 219 ? 7.362 25.039 1.022 1.00 42.34 219 GLN A O 1
ATOM 1630 N N . MET A 1 220 ? 7.324 25.313 3.252 1.00 36.72 220 MET A N 1
ATOM 1631 C CA . MET A 1 220 ? 8.781 25.261 3.455 1.00 36.72 220 MET A CA 1
ATOM 1632 C C . MET A 1 220 ? 9.317 23.831 3.638 1.00 36.72 220 MET A C 1
ATOM 1634 O O . MET A 1 220 ? 10.533 23.618 3.699 1.00 36.72 220 MET A O 1
ATOM 1638 N N . GLY A 1 221 ? 8.428 22.837 3.707 1.00 41.66 221 GLY A N 1
ATOM 1639 C CA . GLY A 1 221 ? 8.775 21.426 3.678 1.00 41.66 221 GLY A CA 1
ATOM 1640 C C . GLY A 1 221 ? 9.478 21.124 2.363 1.00 41.66 221 GLY A C 1
ATOM 1641 O O . GLY A 1 221 ? 8.936 21.364 1.285 1.00 41.66 221 GLY A O 1
ATOM 1642 N N . ARG A 1 222 ? 10.720 20.635 2.446 1.00 47.06 222 ARG A N 1
ATOM 1643 C CA . ARG A 1 222 ? 11.543 20.350 1.264 1.00 47.06 222 ARG A CA 1
ATOM 1644 C C . ARG A 1 222 ? 10.718 19.507 0.281 1.00 47.06 222 ARG A C 1
ATOM 1646 O O . ARG A 1 222 ? 10.137 18.510 0.723 1.00 47.06 222 ARG A O 1
ATOM 1653 N N . PRO A 1 223 ? 10.678 19.849 -1.023 1.00 55.94 223 PRO A N 1
ATOM 1654 C CA . PRO A 1 223 ? 10.013 19.011 -2.012 1.00 55.94 223 PRO A CA 1
ATOM 1655 C C . PRO A 1 223 ? 10.511 17.578 -1.837 1.00 55.94 223 PRO A C 1
ATOM 1657 O O . PRO A 1 223 ? 11.714 17.361 -1.654 1.00 55.94 223 PRO A O 1
ATOM 1660 N N . LYS A 1 224 ? 9.585 16.611 -1.808 1.00 63.06 224 LYS A N 1
ATOM 1661 C CA . LYS A 1 224 ? 9.912 15.206 -1.547 1.00 63.06 224 LYS A CA 1
ATOM 1662 C C . LYS A 1 224 ? 10.885 14.717 -2.619 1.00 63.06 224 LYS A C 1
ATOM 1664 O O . LYS A 1 224 ? 10.474 14.315 -3.703 1.00 63.06 224 LYS A O 1
ATOM 1669 N N . LYS A 1 225 ? 12.185 14.766 -2.324 1.00 82.38 225 LYS A N 1
ATOM 1670 C CA . LYS A 1 225 ? 13.238 14.423 -3.279 1.00 82.38 225 LYS A CA 1
ATOM 1671 C C . LYS A 1 225 ? 13.065 12.961 -3.678 1.00 82.38 225 LYS A C 1
ATOM 1673 O O . LYS A 1 225 ? 13.173 12.071 -2.829 1.00 82.38 225 LYS A O 1
ATOM 1678 N N . ARG A 1 226 ? 12.764 12.735 -4.954 1.00 90.12 226 ARG A N 1
ATOM 1679 C CA . ARG A 1 226 ? 12.749 11.407 -5.560 1.00 90.12 226 ARG A CA 1
ATOM 1680 C C . ARG A 1 226 ? 14.103 11.093 -6.162 1.00 90.12 226 ARG A C 1
ATOM 1682 O O . ARG A 1 226 ? 14.780 11.986 -6.677 1.00 90.12 226 ARG A O 1
ATOM 1689 N N . LEU A 1 227 ? 14.517 9.836 -6.058 1.00 89.12 227 LEU A N 1
ATOM 1690 C CA . LEU A 1 227 ? 15.661 9.345 -6.806 1.00 89.12 227 LEU A CA 1
ATOM 1691 C C . LEU A 1 227 ? 15.368 9.493 -8.301 1.00 89.12 227 LEU A C 1
ATOM 1693 O O . LEU A 1 227 ? 14.255 9.252 -8.766 1.00 89.12 227 LEU A O 1
ATOM 1697 N N . LYS A 1 228 ? 16.376 9.915 -9.061 1.00 90.62 228 LYS A N 1
ATOM 1698 C CA . LYS A 1 228 ? 16.318 9.858 -10.521 1.00 90.62 228 LYS A CA 1
ATOM 1699 C C . LYS A 1 228 ? 16.307 8.394 -10.965 1.00 90.62 228 LYS A C 1
ATOM 1701 O O . LYS A 1 228 ? 16.872 7.550 -10.268 1.00 90.62 228 LYS A O 1
ATOM 1706 N N . LEU A 1 229 ? 15.734 8.114 -12.136 1.00 89.81 229 LEU A N 1
ATOM 1707 C CA . LEU A 1 229 ? 15.660 6.751 -12.677 1.00 89.81 229 LEU A CA 1
ATOM 1708 C C . LEU A 1 229 ? 17.051 6.094 -12.755 1.00 89.81 229 LEU A C 1
ATOM 1710 O O . LEU A 1 229 ? 17.202 4.952 -12.347 1.00 89.81 229 LEU A O 1
ATOM 1714 N N . GLU A 1 230 ? 18.085 6.848 -13.143 1.00 87.81 230 GLU A N 1
ATOM 1715 C CA . GLU A 1 230 ? 19.489 6.394 -13.202 1.00 87.81 230 GLU A CA 1
ATOM 1716 C C . GLU A 1 230 ? 20.074 5.938 -11.850 1.00 87.81 230 GLU A C 1
ATOM 1718 O O . GLU A 1 230 ? 20.975 5.105 -11.811 1.00 87.81 230 GLU A O 1
ATOM 1723 N N . HIS A 1 231 ? 19.557 6.453 -10.729 1.00 89.19 231 HIS A N 1
ATOM 1724 C CA . HIS A 1 231 ? 19.970 6.037 -9.384 1.00 89.19 231 HIS A CA 1
ATOM 1725 C C . HIS A 1 231 ? 19.151 4.858 -8.852 1.00 89.19 231 HIS A C 1
ATOM 1727 O O . HIS A 1 231 ? 19.566 4.210 -7.891 1.00 89.19 231 HIS A O 1
ATOM 1733 N N . MET A 1 232 ? 17.977 4.615 -9.437 1.00 89.94 232 MET A N 1
ATOM 1734 C CA . MET A 1 232 ? 17.128 3.474 -9.114 1.00 89.94 232 MET A CA 1
ATOM 1735 C C . MET A 1 232 ? 17.514 2.260 -9.948 1.00 89.94 232 MET A C 1
ATOM 1737 O O . MET A 1 232 ? 17.541 1.171 -9.402 1.00 89.94 232 MET A O 1
ATOM 1741 N N . ALA A 1 233 ? 17.837 2.435 -11.228 1.00 88.44 233 ALA A N 1
ATOM 1742 C CA . ALA A 1 233 ? 18.112 1.357 -12.167 1.00 88.44 233 ALA A CA 1
ATOM 1743 C C . ALA A 1 233 ? 19.569 1.391 -12.638 1.00 88.44 233 ALA A C 1
ATOM 1745 O O . ALA A 1 233 ? 19.992 2.260 -13.405 1.00 88.44 233 ALA A O 1
ATOM 1746 N N . LEU A 1 234 ? 20.352 0.424 -12.158 1.00 78.50 234 LEU A N 1
ATOM 1747 C CA . LEU A 1 234 ? 21.778 0.335 -12.441 1.00 78.50 234 LEU A CA 1
ATOM 1748 C C . LEU A 1 234 ? 22.010 0.096 -13.936 1.00 78.50 234 LEU A C 1
ATOM 1750 O O . LEU A 1 234 ? 21.547 -0.888 -14.514 1.00 78.50 234 LEU A O 1
ATOM 1754 N N . GLY A 1 235 ? 22.762 1.002 -14.558 1.00 77.31 235 GLY A N 1
ATOM 1755 C CA . GLY A 1 235 ? 23.080 0.930 -15.980 1.00 77.31 235 GLY A CA 1
ATOM 1756 C C . GLY A 1 235 ? 21.947 1.369 -16.905 1.00 77.31 235 GLY A C 1
ATOM 1757 O O . GLY A 1 235 ? 22.077 1.145 -18.097 1.00 77.31 235 GLY A O 1
ATOM 1758 N N . LEU A 1 236 ? 20.880 2.009 -16.408 1.00 79.75 236 LEU A N 1
ATOM 1759 C CA . LEU A 1 236 ? 19.779 2.516 -17.244 1.00 79.75 236 LEU A CA 1
ATOM 1760 C C . LEU A 1 236 ? 20.244 3.402 -18.410 1.00 79.75 236 LEU A C 1
ATOM 1762 O O . LEU A 1 236 ? 19.681 3.329 -19.491 1.00 79.75 236 LEU A O 1
ATOM 1766 N N . LEU A 1 237 ? 21.273 4.227 -18.196 1.00 71.69 237 LEU A N 1
ATOM 1767 C CA . LEU A 1 237 ? 21.820 5.117 -19.230 1.00 71.69 237 LEU A CA 1
ATOM 1768 C C . LEU A 1 237 ? 22.778 4.416 -20.206 1.00 71.69 237 LEU A C 1
ATOM 1770 O O . LEU A 1 237 ? 23.066 4.958 -21.266 1.00 71.69 237 LEU A O 1
ATOM 1774 N N . ASN A 1 238 ? 23.294 3.243 -19.834 1.00 69.56 238 ASN A N 1
ATOM 1775 C CA . ASN A 1 238 ? 24.392 2.564 -20.532 1.00 69.56 238 ASN A CA 1
ATOM 1776 C C . ASN A 1 238 ? 23.994 1.178 -21.066 1.00 69.56 238 ASN A C 1
ATOM 1778 O O . ASN A 1 238 ? 24.834 0.466 -21.610 1.00 69.56 238 ASN A O 1
ATOM 1782 N N . LYS A 1 239 ? 22.748 0.758 -20.843 1.00 69.19 239 LYS A N 1
ATOM 1783 C CA . LYS A 1 239 ? 22.173 -0.505 -21.299 1.00 69.19 239 LYS A CA 1
ATOM 1784 C C . LYS A 1 239 ? 20.855 -0.208 -21.999 1.00 69.19 239 LYS A C 1
ATOM 1786 O O . LYS A 1 239 ? 20.113 0.662 -21.546 1.00 69.19 239 LYS A O 1
ATOM 1791 N N . ASP A 1 240 ? 20.536 -1.002 -23.011 1.00 82.06 240 ASP A N 1
ATOM 1792 C CA . ASP A 1 240 ? 19.239 -0.966 -23.684 1.00 82.06 240 ASP A CA 1
ATOM 1793 C C . ASP A 1 240 ? 18.179 -1.626 -22.794 1.00 82.06 240 ASP A C 1
ATOM 1795 O O . ASP A 1 240 ? 17.855 -2.805 -22.930 1.00 82.06 240 ASP A O 1
ATOM 1799 N N . TRP A 1 241 ? 17.674 -0.878 -21.811 1.00 89.19 241 TRP A N 1
ATOM 1800 C CA . TRP A 1 241 ? 16.540 -1.335 -21.014 1.00 89.19 241 TRP A CA 1
ATOM 1801 C C . TRP A 1 241 ? 15.281 -1.357 -21.883 1.00 89.19 241 TRP A C 1
ATOM 1803 O O . TRP A 1 241 ? 14.965 -0.350 -22.525 1.00 89.19 241 TRP A O 1
ATOM 1813 N N . PRO A 1 242 ? 14.517 -2.459 -21.886 1.00 90.75 242 PRO A N 1
ATOM 1814 C CA . PRO A 1 242 ? 13.298 -2.522 -22.667 1.00 90.75 242 PRO A CA 1
ATOM 1815 C C . PRO A 1 242 ? 12.243 -1.572 -22.086 1.00 90.75 242 PRO A C 1
ATOM 1817 O O . PRO A 1 242 ? 12.171 -1.364 -20.872 1.00 90.75 242 PRO A O 1
ATOM 1820 N N . HIS A 1 243 ? 11.402 -1.000 -22.952 1.00 91.00 243 HIS A N 1
ATOM 1821 C CA . HIS A 1 243 ? 10.468 0.068 -22.571 1.00 91.00 243 HIS A CA 1
ATOM 1822 C C . HIS A 1 243 ? 9.545 -0.317 -21.405 1.00 91.00 243 HIS A C 1
ATOM 1824 O O . HIS A 1 243 ? 9.368 0.484 -20.490 1.00 91.00 243 HIS A O 1
ATOM 1830 N N . TRP A 1 244 ? 9.046 -1.558 -21.379 1.00 91.56 244 TRP A N 1
ATOM 1831 C CA . TRP A 1 244 ? 8.199 -2.059 -20.290 1.00 91.56 244 TRP A CA 1
ATOM 1832 C C . TRP A 1 244 ? 8.895 -1.981 -18.921 1.00 91.56 244 TRP A C 1
ATOM 1834 O O . TRP A 1 244 ? 8.274 -1.598 -17.932 1.00 91.56 244 TRP A O 1
ATOM 1844 N N . ALA A 1 245 ? 10.199 -2.273 -18.854 1.00 92.12 245 ALA A N 1
ATOM 1845 C CA . ALA A 1 245 ? 10.957 -2.242 -17.606 1.00 92.12 245 ALA A CA 1
ATOM 1846 C C . ALA A 1 245 ? 11.190 -0.800 -17.145 1.00 92.12 245 ALA A C 1
ATOM 1848 O O . ALA A 1 245 ? 11.110 -0.498 -15.953 1.00 92.12 245 ALA A O 1
ATOM 1849 N N . VAL A 1 246 ? 11.440 0.110 -18.093 1.00 93.12 246 VAL A N 1
ATOM 1850 C CA . VAL A 1 246 ? 11.561 1.546 -17.812 1.00 93.12 246 VAL A CA 1
ATOM 1851 C C . VAL A 1 246 ? 10.248 2.104 -17.258 1.00 93.12 246 VAL A C 1
ATOM 1853 O O . VAL A 1 246 ? 10.280 2.878 -16.299 1.00 93.12 246 VAL A O 1
ATOM 1856 N N . ASP A 1 247 ? 9.105 1.695 -17.807 1.00 93.19 247 ASP A N 1
ATOM 1857 C CA . ASP A 1 247 ? 7.784 2.114 -17.326 1.00 93.19 247 ASP A CA 1
ATOM 1858 C C . ASP A 1 247 ? 7.471 1.563 -15.929 1.00 93.19 247 ASP A C 1
ATOM 1860 O O . ASP A 1 247 ? 6.994 2.313 -15.072 1.00 93.19 247 ASP A O 1
ATOM 1864 N N . GLY A 1 248 ? 7.868 0.320 -15.638 1.00 94.62 248 GLY A N 1
ATOM 1865 C CA . GLY A 1 248 ? 7.869 -0.217 -14.276 1.00 94.62 248 GLY A CA 1
ATOM 1866 C C . GLY A 1 248 ? 8.677 0.655 -13.305 1.00 94.62 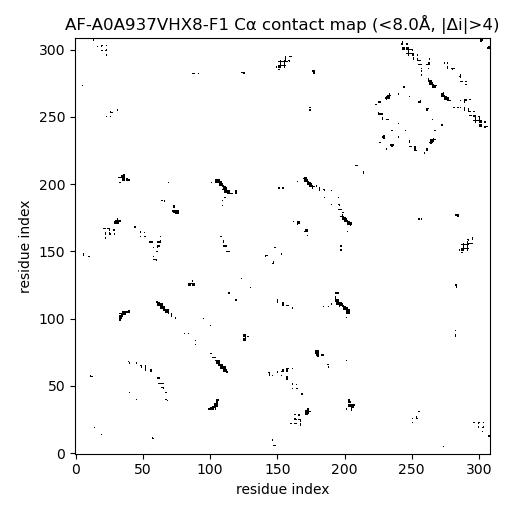248 GLY A C 1
ATOM 1867 O O . GLY A 1 248 ? 8.164 1.099 -12.278 1.00 94.62 248 GLY A O 1
ATOM 1868 N N . ILE A 1 249 ? 9.928 0.998 -13.636 1.00 94.81 249 ILE A N 1
ATOM 1869 C CA . ILE A 1 249 ? 10.784 1.844 -12.775 1.00 94.81 249 ILE A CA 1
ATOM 1870 C C . ILE A 1 249 ? 10.182 3.246 -12.582 1.00 94.81 249 ILE A C 1
ATOM 1872 O O . ILE A 1 249 ? 10.256 3.807 -11.483 1.00 94.81 249 ILE A O 1
ATOM 1876 N N . ARG A 1 250 ? 9.574 3.827 -13.626 1.00 94.81 250 ARG A N 1
ATOM 1877 C CA . ARG A 1 250 ? 8.883 5.126 -13.542 1.00 94.81 250 ARG A CA 1
ATOM 1878 C C . ARG A 1 250 ? 7.725 5.083 -12.552 1.00 94.81 250 ARG A C 1
ATOM 1880 O O . ARG A 1 250 ? 7.603 6.004 -11.745 1.00 94.81 250 ARG A O 1
ATOM 1887 N N . ALA A 1 251 ? 6.932 4.015 -12.562 1.00 95.81 251 ALA A N 1
ATOM 1888 C CA . ALA A 1 251 ? 5.835 3.830 -11.617 1.00 95.81 251 ALA A CA 1
ATOM 1889 C C . ALA A 1 251 ? 6.328 3.744 -10.159 1.00 95.81 251 ALA A C 1
ATOM 1891 O O . ALA A 1 251 ? 5.698 4.294 -9.252 1.00 95.81 251 ALA A O 1
ATOM 1892 N N . VAL A 1 252 ? 7.494 3.127 -9.929 1.00 96.75 252 VAL A N 1
ATOM 1893 C CA . VAL A 1 252 ? 8.127 3.035 -8.598 1.00 96.75 252 VAL A CA 1
ATOM 1894 C C . VAL A 1 252 ? 8.653 4.379 -8.102 1.00 96.75 252 VAL A C 1
ATOM 1896 O O . VAL A 1 252 ? 8.706 4.616 -6.897 1.00 96.75 252 VAL A O 1
ATOM 1899 N N . GLN A 1 253 ? 9.036 5.298 -8.990 1.00 93.88 253 GLN A N 1
ATOM 1900 C CA . GLN A 1 253 ? 9.666 6.564 -8.597 1.00 93.88 253 GLN A CA 1
ATOM 1901 C C . GLN A 1 253 ? 8.806 7.391 -7.624 1.00 93.88 253 GLN A C 1
ATOM 1903 O O . GLN A 1 253 ? 9.330 8.163 -6.819 1.00 93.88 253 GLN A O 1
ATOM 1908 N N . THR A 1 254 ? 7.484 7.240 -7.664 1.00 90.44 254 THR A N 1
ATOM 1909 C CA . THR A 1 254 ? 6.543 7.961 -6.796 1.00 90.44 254 THR A CA 1
ATOM 1910 C C . THR A 1 254 ? 6.101 7.164 -5.565 1.00 90.44 254 THR A C 1
ATOM 1912 O O . THR A 1 254 ? 5.500 7.768 -4.659 1.00 90.44 254 THR A O 1
ATOM 1915 N N . ALA A 1 255 ? 6.458 5.876 -5.487 1.00 95.88 255 ALA A N 1
ATOM 1916 C CA . ALA A 1 255 ? 6.099 4.959 -4.410 1.00 95.88 255 ALA A CA 1
ATOM 1917 C C . ALA A 1 255 ? 6.472 5.517 -3.022 1.00 95.88 255 ALA A C 1
ATOM 1919 O O . ALA A 1 255 ? 7.477 6.234 -2.869 1.00 95.88 255 ALA A O 1
ATOM 1920 N N . PRO A 1 256 ? 5.650 5.266 -1.989 1.00 95.12 256 PRO A N 1
ATOM 1921 C CA . PRO A 1 256 ? 6.012 5.601 -0.622 1.00 95.12 256 PRO A CA 1
ATOM 1922 C C . PRO A 1 256 ? 7.139 4.692 -0.107 1.00 95.12 256 PRO A C 1
ATOM 1924 O O . PRO A 1 256 ? 7.336 3.573 -0.560 1.00 95.12 256 PRO A O 1
ATOM 1927 N N . SER A 1 257 ? 7.895 5.191 0.868 1.00 93.38 257 SER A N 1
ATOM 1928 C CA . SER A 1 257 ? 8.853 4.387 1.631 1.00 93.38 257 SER A CA 1
ATOM 1929 C C . SER A 1 257 ? 9.038 5.001 3.011 1.00 93.38 257 SER A C 1
ATOM 1931 O O . SER A 1 257 ? 8.961 6.235 3.127 1.00 93.38 257 SER A O 1
ATOM 1933 N N . ALA A 1 258 ? 9.349 4.194 4.023 1.00 88.00 258 ALA A N 1
ATOM 1934 C CA . ALA A 1 258 ? 9.665 4.677 5.366 1.00 88.00 258 ALA A CA 1
ATOM 1935 C C . ALA A 1 258 ? 10.696 5.818 5.311 1.00 88.00 258 ALA A C 1
ATOM 1937 O O . ALA A 1 258 ? 11.695 5.728 4.599 1.00 88.00 258 ALA A O 1
ATOM 1938 N N . THR A 1 259 ? 10.387 6.932 5.985 1.00 83.69 259 THR A N 1
ATOM 1939 C CA . THR A 1 259 ? 11.205 8.166 6.023 1.00 83.69 259 THR A CA 1
ATOM 1940 C C . THR A 1 259 ? 11.691 8.680 4.659 1.00 83.69 259 THR A C 1
ATOM 1942 O O . THR A 1 259 ? 12.654 9.441 4.586 1.00 83.69 259 THR A O 1
ATOM 1945 N N . ASN A 1 260 ? 10.994 8.316 3.574 1.00 89.00 260 ASN A N 1
ATOM 1946 C CA . ASN A 1 260 ? 11.382 8.605 2.195 1.00 89.00 260 ASN A CA 1
ATOM 1947 C C . ASN A 1 260 ? 12.762 8.029 1.788 1.00 89.00 260 ASN A C 1
ATOM 1949 O O . ASN A 1 260 ? 13.429 8.599 0.918 1.00 89.00 260 ASN A O 1
ATOM 1953 N N . ARG A 1 261 ? 13.195 6.916 2.407 1.00 90.31 261 ARG A N 1
ATOM 1954 C CA . ARG A 1 261 ? 14.529 6.321 2.207 1.00 90.31 261 ARG A CA 1
ATOM 1955 C C . ARG A 1 261 ? 14.762 5.709 0.821 1.00 90.31 261 ARG A C 1
ATOM 1957 O O . ARG A 1 261 ? 15.912 5.651 0.402 1.00 90.31 261 ARG A O 1
ATOM 1964 N N . GLN A 1 262 ? 13.705 5.316 0.099 1.00 94.38 262 GLN A N 1
ATOM 1965 C CA . GLN A 1 262 ? 13.763 4.804 -1.284 1.00 94.38 262 GLN A CA 1
ATOM 1966 C C . GLN A 1 262 ? 14.858 3.725 -1.464 1.00 94.38 262 GLN A C 1
ATOM 1968 O O . GLN A 1 262 ? 15.837 3.931 -2.200 1.00 94.38 262 GLN A O 1
ATOM 1973 N N . PRO A 1 263 ? 14.747 2.593 -0.738 1.00 94.56 263 PRO A N 1
ATOM 1974 C CA . PRO A 1 263 ? 15.842 1.634 -0.601 1.00 94.56 263 PRO A CA 1
ATOM 1975 C C . PRO A 1 263 ? 16.041 0.766 -1.852 1.00 94.56 263 PRO A C 1
ATOM 1977 O O . PRO A 1 263 ? 17.046 0.075 -1.953 1.00 94.56 263 PRO A O 1
ATOM 1980 N N . TRP A 1 264 ? 15.116 0.796 -2.810 1.00 94.31 264 TRP A N 1
ATOM 1981 C CA . TRP A 1 264 ? 15.119 -0.053 -4.000 1.00 94.31 264 TRP A CA 1
ATOM 1982 C C . TRP A 1 264 ? 16.237 0.278 -4.999 1.00 94.31 264 TRP A C 1
ATOM 1984 O O . TRP A 1 264 ? 16.507 1.444 -5.310 1.00 94.31 264 TRP A O 1
ATOM 1994 N N . ARG A 1 265 ? 16.867 -0.764 -5.543 1.00 93.94 265 ARG A N 1
ATOM 1995 C CA . ARG A 1 265 ? 17.804 -0.730 -6.671 1.00 93.94 265 ARG A CA 1
ATOM 1996 C C . ARG A 1 265 ? 17.447 -1.843 -7.652 1.00 93.94 265 ARG A C 1
ATOM 1998 O O . ARG A 1 265 ? 17.429 -3.007 -7.281 1.00 93.94 265 ARG A O 1
ATOM 2005 N N . PHE A 1 266 ? 17.190 -1.476 -8.896 1.00 93.25 266 PHE A N 1
ATOM 2006 C CA . PHE A 1 266 ? 16.833 -2.370 -9.985 1.00 93.25 266 PHE A CA 1
ATOM 2007 C C . PHE A 1 266 ? 18.055 -2.698 -10.837 1.00 93.25 266 PHE A C 1
ATOM 2009 O O . PHE A 1 266 ? 18.900 -1.838 -11.112 1.00 93.25 266 PHE A O 1
ATOM 2016 N N . ARG A 1 267 ? 18.118 -3.941 -11.302 1.00 91.44 267 ARG A N 1
ATOM 2017 C CA . ARG A 1 267 ? 19.095 -4.416 -12.280 1.00 91.44 267 ARG A CA 1
ATOM 2018 C C . ARG A 1 267 ? 18.382 -5.285 -13.305 1.00 91.44 267 ARG A C 1
ATOM 2020 O O . ARG A 1 267 ? 17.626 -6.168 -12.925 1.00 91.44 267 ARG A O 1
ATOM 2027 N N . LEU A 1 268 ? 18.674 -5.058 -14.579 1.00 89.00 268 LEU A N 1
ATOM 2028 C CA . LEU A 1 268 ? 18.249 -5.942 -15.657 1.00 89.00 268 LEU A CA 1
ATOM 2029 C C . LEU A 1 268 ? 19.257 -7.088 -15.825 1.00 89.00 268 LEU A C 1
ATOM 2031 O O . LEU A 1 268 ? 20.467 -6.838 -15.943 1.00 89.00 268 LEU A O 1
ATOM 2035 N N . ASP A 1 269 ? 18.745 -8.314 -15.815 1.00 87.12 269 ASP A N 1
ATOM 2036 C CA . ASP A 1 269 ? 19.466 -9.572 -15.981 1.00 87.12 269 ASP A CA 1
ATOM 2037 C C . ASP A 1 269 ? 18.786 -10.414 -17.067 1.00 87.12 269 ASP A C 1
ATOM 2039 O O . ASP A 1 269 ? 17.798 -11.099 -16.813 1.00 87.12 269 ASP A O 1
ATOM 2043 N N . GLY A 1 270 ? 19.252 -10.286 -18.312 1.00 85.38 270 GLY A N 1
ATOM 2044 C CA . GLY A 1 270 ? 18.510 -10.801 -19.465 1.00 85.38 270 GLY A CA 1
ATOM 2045 C C . GLY A 1 270 ? 17.132 -10.137 -19.566 1.00 85.38 270 GLY A C 1
ATOM 2046 O O . GLY A 1 270 ? 17.045 -8.912 -19.617 1.00 85.38 270 GLY A O 1
ATOM 2047 N N . ASP A 1 271 ? 16.076 -10.950 -19.557 1.00 83.75 271 ASP A N 1
ATOM 2048 C CA . ASP A 1 271 ? 14.675 -10.505 -19.550 1.00 83.75 271 ASP A CA 1
ATOM 2049 C C . ASP A 1 271 ? 14.072 -10.366 -18.141 1.00 83.75 271 ASP A C 1
ATOM 2051 O O . ASP A 1 271 ? 12.896 -10.028 -18.003 1.00 83.75 271 ASP A O 1
ATOM 2055 N N . THR A 1 272 ? 14.866 -10.593 -17.092 1.00 85.62 272 THR A N 1
ATOM 2056 C CA . THR A 1 272 ? 14.427 -10.523 -15.695 1.00 85.62 272 THR A CA 1
ATOM 2057 C C . THR A 1 272 ? 14.872 -9.211 -15.058 1.00 85.62 272 THR A C 1
ATOM 2059 O O . THR A 1 272 ? 16.035 -8.809 -15.150 1.00 85.62 272 THR A O 1
ATOM 2062 N N . VAL A 1 273 ? 13.958 -8.536 -14.359 1.00 89.69 273 VAL A N 1
ATOM 2063 C CA . VAL A 1 273 ? 14.296 -7.376 -13.528 1.00 89.69 273 VAL A CA 1
ATOM 2064 C C . VAL A 1 273 ? 14.439 -7.820 -12.081 1.00 89.69 273 VAL A C 1
ATOM 2066 O O . VAL A 1 273 ? 13.501 -8.316 -11.471 1.00 89.69 273 VAL A O 1
ATOM 2069 N N . VAL A 1 274 ? 15.625 -7.602 -11.521 1.00 89.81 274 VAL A N 1
ATOM 2070 C CA . VAL A 1 274 ? 15.949 -7.933 -10.134 1.00 89.81 274 VAL A CA 1
ATOM 2071 C C . VAL A 1 274 ? 15.866 -6.678 -9.279 1.00 89.81 274 VAL A C 1
ATOM 2073 O O . VAL A 1 274 ? 16.544 -5.685 -9.563 1.00 89.81 274 VAL A O 1
ATOM 2076 N N . LEU A 1 275 ? 15.074 -6.740 -8.209 1.00 91.12 275 LEU A N 1
ATOM 2077 C CA . LEU A 1 275 ? 15.006 -5.717 -7.172 1.00 91.12 275 LEU A CA 1
ATOM 2078 C C . LEU A 1 275 ? 15.911 -6.100 -5.994 1.00 91.12 275 LEU A C 1
ATOM 2080 O O . LEU A 1 275 ? 15.735 -7.132 -5.360 1.00 91.12 275 LEU A O 1
ATOM 2084 N N . ALA A 1 276 ? 16.860 -5.230 -5.667 1.00 89.38 276 ALA A N 1
ATOM 2085 C CA . ALA A 1 276 ? 17.661 -5.300 -4.454 1.00 89.38 276 ALA A CA 1
ATOM 2086 C C . ALA A 1 276 ? 17.319 -4.134 -3.518 1.00 89.38 276 ALA A C 1
ATOM 2088 O O . ALA A 1 276 ? 16.960 -3.041 -3.962 1.00 89.38 276 ALA A O 1
ATOM 2089 N N . SER A 1 277 ? 17.485 -4.344 -2.213 1.00 89.31 277 SER A N 1
ATOM 2090 C CA . SER A 1 277 ? 17.391 -3.276 -1.217 1.00 89.31 277 SER A CA 1
ATOM 2091 C C . SER A 1 277 ? 18.781 -2.750 -0.850 1.00 89.31 277 SER A C 1
ATOM 2093 O O . SER A 1 277 ? 19.763 -3.490 -0.852 1.00 89.31 277 SER A O 1
ATOM 2095 N N . ASN A 1 278 ? 18.877 -1.458 -0.550 1.00 87.06 278 ASN A N 1
ATOM 2096 C CA . ASN A 1 278 ? 20.108 -0.778 -0.169 1.00 87.06 278 ASN A CA 1
ATOM 2097 C C . ASN A 1 278 ? 19.906 0.037 1.115 1.00 87.06 278 ASN A C 1
ATOM 2099 O O . ASN A 1 278 ? 18.866 0.671 1.302 1.00 87.06 278 ASN A O 1
ATOM 2103 N N . GLY A 1 279 ? 20.942 0.079 1.953 1.00 84.50 279 GLY A N 1
ATOM 2104 C CA . GLY A 1 279 ? 20.942 0.791 3.229 1.00 84.50 279 GLY A CA 1
ATOM 2105 C C . GLY A 1 279 ? 20.363 -0.014 4.404 1.00 84.50 279 GLY A C 1
ATOM 2106 O O . GLY A 1 279 ? 19.823 -1.109 4.218 1.00 84.50 279 GLY A O 1
ATOM 2107 N N . PRO A 1 280 ? 20.505 0.512 5.633 1.00 81.62 280 PRO A N 1
ATOM 2108 C CA . PRO A 1 280 ? 20.049 -0.165 6.840 1.00 81.62 280 PRO A CA 1
ATOM 2109 C C . PRO A 1 280 ? 18.527 -0.080 7.002 1.00 81.62 280 PRO A C 1
ATOM 2111 O O . PRO A 1 280 ? 17.851 0.781 6.423 1.00 81.62 280 PRO A O 1
ATOM 2114 N N . ASP A 1 281 ? 17.987 -0.954 7.850 1.00 80.19 281 ASP A N 1
ATOM 2115 C CA . ASP A 1 281 ? 16.640 -0.751 8.376 1.00 80.19 281 ASP A CA 1
ATOM 2116 C C . ASP A 1 281 ? 16.596 0.527 9.224 1.00 80.19 281 ASP A C 1
ATOM 2118 O O . ASP A 1 281 ? 17.618 1.096 9.612 1.00 80.19 281 ASP A O 1
ATOM 2122 N N . SER A 1 282 ? 15.403 1.066 9.446 1.00 71.50 282 SER A N 1
ATOM 2123 C CA . SER A 1 282 ? 15.253 2.360 10.108 1.00 71.50 282 SER A CA 1
ATOM 2124 C C . SER A 1 282 ? 14.128 2.271 11.118 1.00 71.50 282 SER A C 1
ATOM 2126 O O . SER A 1 282 ? 12.987 2.020 10.744 1.00 71.50 282 SER A O 1
ATOM 2128 N N . TYR A 1 283 ? 14.457 2.505 12.389 1.00 69.44 283 TYR A N 1
ATOM 2129 C CA . TYR A 1 283 ? 13.481 2.617 13.479 1.00 69.44 283 TYR A CA 1
ATOM 2130 C C . TYR A 1 283 ? 12.625 1.362 13.689 1.00 69.44 283 TYR A C 1
ATOM 2132 O O . TYR A 1 283 ? 11.418 1.462 13.882 1.00 69.44 283 TYR A O 1
ATOM 2140 N N . GLY A 1 284 ? 13.240 0.181 13.582 1.00 71.19 284 GLY A N 1
ATOM 2141 C CA . GLY A 1 284 ? 12.532 -1.100 13.675 1.00 71.19 284 GLY A CA 1
ATOM 2142 C C . GLY A 1 284 ? 11.638 -1.413 12.468 1.00 71.19 284 GLY A C 1
ATOM 2143 O O . GLY A 1 284 ? 10.965 -2.435 12.462 1.00 71.19 284 GLY A O 1
ATOM 2144 N N . VAL A 1 285 ? 11.634 -0.564 11.430 1.00 79.50 285 VAL A N 1
ATOM 2145 C CA . VAL A 1 285 ? 10.871 -0.787 10.198 1.00 79.50 285 VAL A CA 1
ATOM 2146 C C . VAL A 1 285 ? 11.780 -1.378 9.123 1.00 79.50 285 VAL A C 1
ATOM 2148 O O . VAL A 1 285 ? 12.656 -0.696 8.563 1.00 79.50 285 VAL A O 1
ATOM 2151 N N . SER A 1 286 ? 11.526 -2.644 8.799 1.00 88.06 286 SER A N 1
ATOM 2152 C CA . SER A 1 286 ? 12.215 -3.378 7.736 1.00 88.06 286 SER A CA 1
ATOM 2153 C C . SER A 1 286 ? 12.072 -2.681 6.380 1.00 88.06 286 SER A C 1
ATOM 2155 O O . SER A 1 286 ? 10.981 -2.257 5.988 1.00 88.06 286 SER A O 1
ATOM 2157 N N . LYS A 1 287 ? 13.174 -2.543 5.634 1.00 91.50 287 LYS A N 1
ATOM 2158 C CA . LYS A 1 287 ? 13.167 -2.036 4.241 1.00 91.50 287 LYS A CA 1
ATOM 2159 C C . LYS A 1 287 ? 12.517 -2.976 3.239 1.00 91.50 287 LYS A C 1
ATOM 2161 O O . LYS A 1 287 ? 12.179 -2.539 2.141 1.00 91.50 287 LYS A O 1
ATOM 2166 N N . ARG A 1 288 ? 12.293 -4.231 3.623 1.00 93.88 288 ARG A N 1
ATOM 2167 C CA . ARG A 1 288 ? 11.575 -5.206 2.801 1.00 93.88 288 ARG A CA 1
ATOM 2168 C C . ARG A 1 288 ? 10.108 -4.812 2.587 1.00 93.88 288 ARG A C 1
ATOM 2170 O O . ARG A 1 288 ? 9.619 -4.980 1.478 1.00 93.88 288 ARG A O 1
ATOM 2177 N N . ILE A 1 289 ? 9.465 -4.137 3.553 1.00 95.56 289 ILE A N 1
ATOM 2178 C CA . ILE A 1 289 ? 8.127 -3.536 3.349 1.00 95.56 289 ILE A CA 1
ATOM 2179 C C . ILE A 1 289 ? 8.155 -2.547 2.180 1.00 95.56 289 ILE A C 1
ATOM 2181 O O . ILE A 1 289 ? 7.335 -2.633 1.271 1.00 95.56 289 ILE A O 1
ATOM 2185 N N . ASP A 1 290 ? 9.141 -1.649 2.145 1.00 96.50 290 ASP A N 1
ATOM 2186 C CA . ASP A 1 290 ? 9.263 -0.684 1.046 1.00 96.50 290 ASP A CA 1
ATOM 2187 C C . ASP A 1 290 ? 9.557 -1.362 -0.301 1.00 96.50 290 ASP A C 1
ATOM 2189 O O . ASP A 1 290 ? 9.167 -0.847 -1.346 1.00 96.50 290 ASP A O 1
ATOM 2193 N N . CYS A 1 291 ? 10.244 -2.509 -0.291 1.00 96.00 291 CYS A N 1
ATOM 2194 C CA . CYS A 1 291 ? 10.465 -3.301 -1.499 1.00 96.00 291 CYS A CA 1
ATOM 2195 C C . CYS A 1 291 ? 9.155 -3.922 -1.992 1.00 96.00 291 CYS A C 1
ATOM 2197 O O . CYS A 1 291 ? 8.872 -3.829 -3.177 1.00 96.00 291 CYS A O 1
ATOM 2199 N N . GLY A 1 292 ? 8.317 -4.444 -1.092 1.00 96.81 292 GLY A N 1
ATOM 2200 C CA . GLY A 1 292 ? 6.955 -4.889 -1.399 1.00 96.81 292 GLY A CA 1
ATOM 2201 C C . GLY A 1 292 ? 6.102 -3.826 -2.083 1.00 96.81 292 GLY A C 1
ATOM 2202 O O . GLY A 1 292 ? 5.508 -4.070 -3.131 1.00 96.81 292 GLY A O 1
ATOM 2203 N N . ILE A 1 293 ? 6.111 -2.615 -1.520 1.00 98.12 293 ILE A N 1
ATOM 2204 C CA . ILE A 1 293 ? 5.443 -1.442 -2.098 1.00 98.12 293 ILE A CA 1
ATOM 2205 C C . ILE A 1 293 ? 5.979 -1.170 -3.515 1.00 98.12 293 ILE A C 1
ATOM 2207 O O . ILE A 1 293 ? 5.209 -0.987 -4.459 1.00 98.12 293 ILE A O 1
ATOM 2211 N N . ALA A 1 294 ? 7.306 -1.165 -3.683 1.00 97.50 294 ALA A N 1
ATOM 2212 C CA . ALA A 1 294 ? 7.938 -0.954 -4.981 1.00 97.50 294 ALA A CA 1
ATOM 2213 C C . ALA A 1 294 ? 7.588 -2.054 -5.998 1.00 97.50 294 ALA A C 1
ATOM 2215 O O . ALA A 1 294 ? 7.383 -1.735 -7.164 1.00 97.50 294 ALA A O 1
ATOM 2216 N N . MET A 1 295 ? 7.481 -3.319 -5.584 1.00 96.12 295 MET A N 1
ATOM 2217 C CA . MET A 1 295 ? 7.114 -4.425 -6.476 1.00 96.12 295 MET A CA 1
ATOM 2218 C C . MET A 1 295 ? 5.719 -4.237 -7.073 1.00 96.12 295 MET A C 1
ATOM 2220 O O . MET A 1 295 ? 5.575 -4.359 -8.287 1.00 96.12 295 MET A O 1
ATOM 2224 N N . LEU A 1 296 ? 4.720 -3.840 -6.273 1.00 96.88 296 LEU A N 1
ATOM 2225 C CA . LEU A 1 296 ? 3.378 -3.574 -6.805 1.00 96.88 296 LEU A CA 1
ATOM 2226 C C . LEU A 1 296 ? 3.387 -2.415 -7.811 1.00 96.88 296 LEU A C 1
ATOM 2228 O O . LEU A 1 296 ? 2.809 -2.519 -8.889 1.00 96.88 296 LEU A O 1
ATOM 2232 N N . HIS A 1 297 ? 4.058 -1.308 -7.481 1.00 97.62 297 HIS A N 1
ATOM 2233 C CA . HIS A 1 297 ? 4.182 -0.177 -8.405 1.00 97.62 297 HIS A CA 1
ATOM 2234 C C . HIS A 1 297 ? 4.856 -0.586 -9.718 1.00 97.62 297 HIS A C 1
ATOM 2236 O O . HIS A 1 297 ? 4.395 -0.198 -10.792 1.00 97.62 297 HIS A O 1
ATOM 2242 N N . PHE A 1 298 ? 5.937 -1.361 -9.627 1.00 96.00 298 PHE A N 1
ATOM 2243 C CA . PHE A 1 298 ? 6.657 -1.867 -10.786 1.00 96.00 298 PHE A CA 1
ATOM 2244 C C . PHE A 1 298 ? 5.739 -2.723 -11.661 1.00 96.00 298 PHE A C 1
ATOM 2246 O O . PHE A 1 298 ? 5.599 -2.429 -12.846 1.00 96.00 298 PHE A O 1
ATOM 2253 N N . GLU A 1 299 ? 5.053 -3.705 -11.073 1.00 94.94 299 GLU A N 1
ATOM 2254 C CA . GLU A 1 299 ? 4.109 -4.579 -11.775 1.00 94.94 299 GLU A CA 1
ATOM 2255 C C . GLU A 1 299 ? 3.011 -3.791 -12.492 1.00 94.94 299 GLU A C 1
ATOM 2257 O O . GLU A 1 299 ? 2.725 -4.053 -13.658 1.00 94.94 299 GLU A O 1
ATOM 2262 N N . LEU A 1 300 ? 2.424 -2.787 -11.836 1.00 95.56 300 LEU A N 1
ATOM 2263 C CA . LEU A 1 300 ? 1.410 -1.935 -12.457 1.00 95.56 300 LEU A CA 1
ATOM 2264 C C . LEU A 1 300 ? 1.956 -1.199 -13.689 1.00 95.56 300 LEU A C 1
ATOM 2266 O O . LEU A 1 300 ? 1.264 -1.111 -14.704 1.00 95.56 300 LEU A O 1
ATOM 2270 N N . GLY A 1 301 ? 3.193 -0.695 -13.625 1.00 95.00 301 GLY A N 1
ATOM 2271 C CA . GLY A 1 301 ? 3.851 -0.054 -14.766 1.00 95.00 301 GLY A CA 1
ATOM 2272 C C . GLY A 1 301 ? 4.160 -1.021 -15.908 1.00 95.00 301 GLY A C 1
ATOM 2273 O O . GLY A 1 301 ? 3.907 -0.695 -17.067 1.00 95.00 301 GLY A O 1
ATOM 2274 N N . VAL A 1 302 ? 4.634 -2.228 -15.592 1.00 93.19 302 VAL A N 1
ATOM 2275 C CA . VAL A 1 302 ? 4.916 -3.276 -16.586 1.00 93.19 302 VAL A CA 1
ATOM 2276 C C . VAL A 1 302 ? 3.637 -3.754 -17.275 1.00 93.19 302 VAL A C 1
ATOM 2278 O O . VAL A 1 302 ? 3.589 -3.825 -18.505 1.00 93.19 302 VAL A O 1
ATOM 2281 N N . ARG A 1 303 ? 2.573 -4.004 -16.503 1.00 91.25 303 ARG A N 1
ATOM 2282 C CA . ARG A 1 303 ? 1.273 -4.432 -17.036 1.00 91.25 303 ARG A CA 1
ATOM 2283 C C . ARG A 1 303 ? 0.649 -3.379 -17.940 1.00 91.25 303 ARG A C 1
ATOM 2285 O O . ARG A 1 303 ? 0.159 -3.720 -19.012 1.00 91.25 303 ARG A O 1
ATOM 2292 N N . ARG A 1 304 ? 0.735 -2.099 -17.567 1.00 90.56 304 ARG A N 1
ATOM 2293 C CA . ARG A 1 304 ? 0.294 -0.992 -18.427 1.00 90.56 304 ARG A CA 1
ATOM 2294 C C . ARG A 1 304 ? 1.069 -0.925 -19.747 1.00 90.56 304 ARG A C 1
ATOM 2296 O O . ARG A 1 304 ? 0.508 -0.540 -20.768 1.00 90.56 304 ARG A O 1
ATOM 2303 N N . ALA A 1 305 ? 2.343 -1.311 -19.744 1.00 88.62 305 ALA A N 1
ATOM 2304 C CA . ALA A 1 305 ? 3.155 -1.417 -20.954 1.00 88.62 305 ALA A CA 1
ATOM 2305 C C . ALA A 1 305 ? 2.847 -2.676 -21.799 1.00 88.62 305 ALA A C 1
ATOM 2307 O O . ALA A 1 305 ? 3.540 -2.935 -22.783 1.00 88.62 305 ALA A O 1
ATOM 2308 N N . GLY A 1 306 ? 1.813 -3.451 -21.447 1.00 84.56 306 GLY A N 1
ATOM 2309 C CA . GLY A 1 306 ? 1.327 -4.593 -22.224 1.00 84.56 306 GLY A CA 1
ATOM 2310 C C . GLY A 1 306 ? 2.071 -5.905 -21.973 1.00 84.56 306 GLY A C 1
ATOM 2311 O O . GLY A 1 306 ? 1.917 -6.842 -22.755 1.00 84.56 306 GLY A O 1
ATOM 2312 N N . ARG A 1 307 ? 2.877 -5.995 -20.906 1.00 80.12 307 ARG A N 1
ATOM 2313 C CA . ARG A 1 307 ? 3.580 -7.227 -20.523 1.00 80.12 307 ARG A CA 1
ATOM 2314 C C . ARG A 1 307 ? 2.942 -7.833 -19.273 1.00 80.12 307 ARG A C 1
ATOM 2316 O O . ARG A 1 307 ? 2.734 -7.147 -18.278 1.00 80.12 307 ARG A O 1
ATOM 2323 N N . ALA A 1 308 ? 2.618 -9.120 -19.337 1.00 66.69 308 ALA A N 1
ATOM 2324 C CA . ALA A 1 308 ? 2.253 -9.903 -18.163 1.00 66.69 308 ALA A CA 1
ATOM 2325 C C . ALA A 1 308 ? 3.519 -10.574 -17.611 1.00 66.69 308 ALA A C 1
ATOM 2327 O O . ALA A 1 308 ? 4.264 -11.150 -18.404 1.00 66.69 308 ALA A O 1
ATOM 2328 N N . GLY A 1 309 ? 3.729 -10.504 -16.293 1.00 52.88 309 GLY A N 1
ATOM 2329 C CA . GLY A 1 309 ? 4.921 -11.039 -15.619 1.00 52.88 309 GLY A CA 1
ATOM 2330 C C . GLY A 1 309 ? 6.063 -10.040 -15.626 1.00 52.88 309 GLY A C 1
ATOM 2331 O O . GLY A 1 309 ? 6.931 -10.140 -16.524 1.00 52.88 309 GLY A O 1
#